Protein AF-A0A6P2Q5P5-F1 (afdb_monomer_lite)

Organism: NCBI:txid1506587

Structure (mmCIF, N/CA/C/O backbone):
data_AF-A0A6P2Q5P5-F1
#
_entry.id   AF-A0A6P2Q5P5-F1
#
loop_
_atom_site.group_PDB
_atom_site.id
_atom_site.type_symbol
_atom_site.label_atom_id
_atom_site.label_alt_id
_atom_site.label_comp_id
_atom_site.label_asym_id
_atom_site.label_entity_id
_atom_site.label_seq_id
_atom_site.pdbx_PDB_ins_code
_atom_site.Cartn_x
_atom_site.Cartn_y
_atom_site.Cartn_z
_atom_site.occupancy
_atom_site.B_iso_or_equiv
_atom_site.auth_seq_id
_atom_site.auth_comp_id
_atom_site.auth_asym_id
_atom_site.auth_atom_id
_atom_site.pdbx_PDB_model_num
ATOM 1 N N . MET A 1 1 ? 36.131 -2.456 0.297 1.00 41.75 1 MET A N 1
ATOM 2 C CA . MET A 1 1 ? 34.710 -2.849 0.426 1.00 41.75 1 MET A CA 1
ATOM 3 C C . MET A 1 1 ? 34.308 -3.551 -0.857 1.00 41.75 1 MET A C 1
ATOM 5 O O . MET A 1 1 ? 34.317 -2.915 -1.899 1.00 41.75 1 MET A O 1
ATOM 9 N N . SER A 1 2 ? 34.081 -4.865 -0.799 1.00 39.00 2 SER A N 1
ATOM 10 C CA . SER A 1 2 ? 33.676 -5.667 -1.960 1.00 39.00 2 SER A CA 1
ATOM 11 C C . SER A 1 2 ? 32.300 -5.191 -2.430 1.00 39.00 2 SER A C 1
ATOM 13 O O . SER A 1 2 ? 31.333 -5.286 -1.672 1.00 39.00 2 SER A O 1
ATOM 15 N N . SER A 1 3 ? 32.221 -4.596 -3.622 1.00 41.12 3 SER A N 1
ATOM 16 C CA . SER A 1 3 ? 30.959 -4.176 -4.224 1.00 41.12 3 SER A CA 1
ATOM 17 C C . SER A 1 3 ? 30.142 -5.426 -4.539 1.00 41.12 3 SER A C 1
ATOM 19 O O . SER A 1 3 ? 30.356 -6.085 -5.555 1.00 41.12 3 SER A O 1
ATOM 21 N N . LYS A 1 4 ? 29.210 -5.786 -3.648 1.00 48.28 4 LYS A N 1
ATOM 22 C CA . LYS A 1 4 ? 28.176 -6.771 -3.977 1.00 48.28 4 LYS A CA 1
ATOM 23 C C . LYS A 1 4 ? 27.536 -6.346 -5.297 1.00 48.28 4 LYS A C 1
ATOM 25 O O . LYS A 1 4 ? 27.053 -5.224 -5.441 1.00 48.28 4 LYS A O 1
ATOM 30 N N . THR A 1 5 ? 27.680 -7.216 -6.283 1.00 56.25 5 THR A N 1
ATOM 31 C CA . THR A 1 5 ? 27.496 -6.936 -7.704 1.00 56.25 5 THR A CA 1
ATOM 32 C C . THR A 1 5 ? 26.043 -6.579 -8.052 1.00 56.25 5 THR A C 1
ATOM 34 O O . THR A 1 5 ? 25.125 -6.989 -7.339 1.00 56.25 5 THR A O 1
ATOM 37 N N . PRO A 1 6 ? 25.796 -5.906 -9.196 1.00 63.72 6 PRO A N 1
ATOM 38 C CA . PRO A 1 6 ? 24.454 -5.585 -9.715 1.00 63.72 6 PRO A CA 1
ATOM 39 C C . PRO A 1 6 ? 23.460 -6.767 -9.747 1.00 63.72 6 PRO A C 1
ATOM 41 O O . PRO A 1 6 ? 22.246 -6.566 -9.727 1.00 63.72 6 PRO A O 1
ATOM 44 N N . LEU A 1 7 ? 23.982 -7.999 -9.778 1.00 72.56 7 LEU A N 1
ATOM 45 C CA . LEU A 1 7 ? 23.256 -9.269 -9.707 1.00 72.56 7 LEU A CA 1
ATOM 46 C C . LEU A 1 7 ? 22.515 -9.478 -8.377 1.00 72.56 7 LEU A C 1
ATOM 48 O O . LEU A 1 7 ? 21.346 -9.865 -8.382 1.00 72.56 7 LEU A O 1
ATOM 52 N N . ASP A 1 8 ? 23.158 -9.170 -7.248 1.00 84.44 8 ASP A N 1
ATOM 53 C CA . ASP A 1 8 ? 22.563 -9.343 -5.915 1.00 84.44 8 ASP A CA 1
ATOM 54 C C . ASP A 1 8 ? 21.407 -8.359 -5.712 1.00 84.44 8 ASP A C 1
ATOM 56 O O . ASP A 1 8 ? 20.373 -8.705 -5.142 1.00 84.44 8 ASP A O 1
ATOM 60 N N . SER A 1 9 ? 21.551 -7.147 -6.257 1.00 87.31 9 SER A N 1
ATOM 61 C CA . SER A 1 9 ? 20.509 -6.116 -6.215 1.00 87.31 9 SER A CA 1
ATOM 62 C C . SER A 1 9 ? 19.287 -6.498 -7.057 1.00 87.31 9 SER A C 1
ATOM 64 O O . SER A 1 9 ? 18.158 -6.317 -6.607 1.00 87.31 9 SER A O 1
ATOM 66 N N . ALA A 1 10 ? 19.494 -7.079 -8.246 1.00 91.44 10 ALA A N 1
ATOM 67 C CA . ALA A 1 10 ? 18.405 -7.562 -9.099 1.00 91.44 10 ALA A CA 1
ATOM 68 C C . ALA A 1 10 ? 17.628 -8.717 -8.448 1.00 91.44 10 ALA A C 1
ATOM 70 O O . ALA A 1 10 ? 16.397 -8.729 -8.475 1.00 91.44 10 ALA A O 1
ATOM 71 N N . ARG A 1 11 ? 18.337 -9.669 -7.825 1.00 93.81 11 ARG A N 1
ATOM 72 C CA . ARG A 1 11 ? 17.713 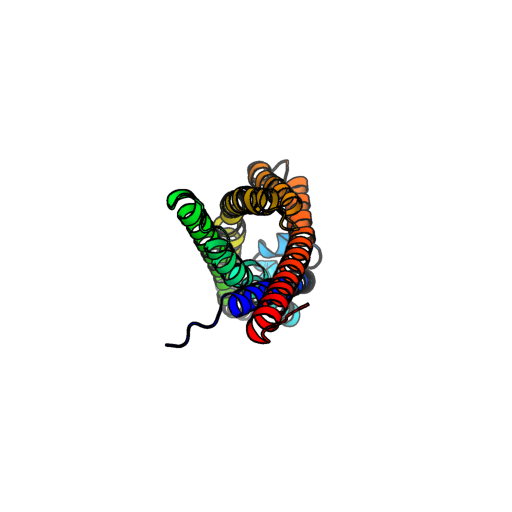-10.787 -7.102 1.00 93.81 11 ARG A CA 1
ATOM 73 C C . ARG A 1 11 ? 16.925 -10.317 -5.891 1.00 93.81 11 ARG A C 1
ATOM 75 O O . ARG A 1 11 ? 15.802 -10.773 -5.694 1.00 93.81 11 ARG A O 1
ATOM 82 N N . PHE A 1 12 ? 17.487 -9.393 -5.114 1.00 95.31 12 PHE A N 1
ATOM 83 C CA . PHE A 1 12 ? 16.802 -8.822 -3.961 1.00 95.31 12 PHE A CA 1
ATOM 84 C C . PHE A 1 12 ? 15.526 -8.087 -4.384 1.00 95.31 12 PHE A C 1
ATOM 86 O O . PHE A 1 12 ? 14.456 -8.420 -3.891 1.00 95.31 12 PHE A O 1
ATOM 93 N N . ALA A 1 13 ? 15.602 -7.197 -5.380 1.00 95.88 13 ALA A N 1
ATOM 94 C CA . ALA A 1 13 ? 14.427 -6.517 -5.929 1.00 95.88 13 ALA A CA 1
ATOM 95 C C . ALA A 1 13 ? 13.372 -7.497 -6.468 1.00 95.88 13 ALA A C 1
ATOM 97 O O . ALA A 1 13 ? 12.176 -7.314 -6.233 1.00 95.88 13 ALA A O 1
ATOM 98 N N . GLY A 1 14 ? 13.809 -8.553 -7.160 1.00 96.50 14 GLY A N 1
ATOM 99 C CA . GLY A 1 14 ? 12.916 -9.565 -7.711 1.00 96.50 14 GLY A CA 1
ATOM 100 C C . GLY A 1 14 ? 12.144 -10.334 -6.638 1.00 96.50 14 GLY A C 1
ATOM 101 O O . GLY A 1 14 ? 10.920 -10.449 -6.723 1.00 96.50 14 GLY A O 1
ATOM 102 N N . TRP A 1 15 ? 12.836 -10.809 -5.601 1.00 98.06 15 TRP A N 1
ATOM 103 C CA . TRP A 1 15 ? 12.198 -11.491 -4.474 1.00 98.06 15 TRP A CA 1
ATOM 104 C C . TRP A 1 15 ? 11.340 -10.556 -3.626 1.00 98.06 15 TRP A C 1
ATOM 106 O O . TRP A 1 15 ? 10.244 -10.952 -3.239 1.00 98.06 15 TRP A O 1
ATOM 116 N N . SER A 1 16 ? 11.777 -9.315 -3.389 1.00 98.12 16 SER A N 1
ATOM 117 C CA . SER A 1 16 ? 10.965 -8.309 -2.696 1.00 98.12 16 SER A CA 1
ATOM 118 C C . SER A 1 16 ? 9.641 -8.060 -3.412 1.00 98.12 16 SER A C 1
ATOM 120 O O . SER A 1 16 ? 8.609 -8.004 -2.751 1.00 98.12 16 SER A O 1
ATOM 122 N N . ALA A 1 17 ? 9.639 -7.991 -4.748 1.00 98.00 17 ALA A N 1
ATOM 123 C CA . ALA A 1 17 ? 8.409 -7.844 -5.522 1.00 98.00 17 ALA A CA 1
ATOM 124 C C . ALA A 1 17 ? 7.483 -9.066 -5.385 1.00 98.00 17 ALA A C 1
ATOM 126 O O . ALA A 1 17 ? 6.288 -8.908 -5.160 1.00 98.00 17 ALA A O 1
ATOM 127 N N . ILE A 1 18 ? 8.018 -10.289 -5.481 1.00 98.56 18 ILE A N 1
ATOM 128 C CA . ILE A 1 18 ? 7.208 -11.515 -5.367 1.00 98.56 18 ILE A CA 1
ATOM 129 C C . ILE A 1 18 ? 6.623 -11.659 -3.958 1.00 98.56 18 ILE A C 1
ATOM 131 O O . ILE A 1 18 ? 5.426 -11.888 -3.814 1.00 98.56 18 ILE A O 1
ATOM 135 N N . VAL A 1 19 ? 7.445 -11.504 -2.917 1.00 98.56 19 VAL A N 1
ATOM 136 C CA . VAL A 1 19 ? 6.983 -11.591 -1.524 1.00 98.56 19 VAL A CA 1
ATOM 137 C C . VAL A 1 19 ? 5.985 -10.475 -1.225 1.00 98.56 19 VAL A C 1
ATOM 139 O O . VAL A 1 19 ? 4.934 -10.747 -0.654 1.00 98.56 19 VAL A O 1
ATOM 142 N N . GLY A 1 20 ? 6.262 -9.248 -1.675 1.00 98.62 20 GLY A N 1
ATOM 143 C CA . GLY A 1 20 ? 5.342 -8.122 -1.534 1.00 98.62 20 GLY A CA 1
ATOM 144 C C . GLY A 1 20 ? 3.978 -8.399 -2.168 1.00 98.62 20 GLY A C 1
ATOM 145 O O . GLY A 1 20 ? 2.954 -8.199 -1.525 1.00 98.62 20 GLY A O 1
ATOM 146 N N . ALA A 1 21 ? 3.955 -8.962 -3.379 1.00 98.50 21 ALA A N 1
ATOM 147 C CA . ALA A 1 21 ? 2.723 -9.341 -4.070 1.00 98.50 21 ALA A CA 1
ATOM 148 C C . ALA A 1 21 ? 1.871 -10.343 -3.275 1.00 98.50 21 ALA A C 1
ATOM 150 O O . ALA A 1 21 ? 0.654 -10.196 -3.184 1.00 98.50 21 ALA A O 1
ATOM 151 N N . LEU A 1 22 ? 2.507 -11.358 -2.683 1.00 98.62 22 LEU A N 1
ATOM 152 C CA . LEU A 1 22 ? 1.809 -12.334 -1.844 1.00 98.62 22 LEU A CA 1
ATOM 153 C C . LEU A 1 22 ? 1.248 -11.675 -0.582 1.00 98.62 22 LEU A C 1
ATOM 155 O O . LEU A 1 22 ? 0.109 -11.942 -0.207 1.00 98.62 22 LEU A O 1
ATOM 159 N N . LEU A 1 23 ? 2.023 -10.787 0.043 1.00 98.62 23 LEU A N 1
ATOM 160 C CA . LEU A 1 23 ? 1.590 -10.054 1.229 1.00 98.62 23 LEU A CA 1
ATOM 161 C C . LEU A 1 23 ? 0.416 -9.117 0.940 1.00 98.62 23 LEU A C 1
ATOM 163 O O . LEU A 1 23 ? -0.457 -9.011 1.788 1.00 98.62 23 LEU A O 1
ATOM 167 N N . ILE A 1 24 ? 0.325 -8.525 -0.254 1.00 98.44 24 ILE A N 1
ATOM 168 C CA . ILE A 1 24 ? -0.851 -7.742 -0.668 1.00 98.44 24 ILE A CA 1
ATOM 169 C C . ILE A 1 24 ? -2.123 -8.604 -0.661 1.00 98.44 24 ILE A C 1
ATOM 171 O O . ILE A 1 24 ? -3.148 -8.193 -0.116 1.00 98.44 24 ILE A O 1
ATOM 175 N N . TYR A 1 25 ? -2.076 -9.819 -1.218 1.00 98.25 25 TYR A N 1
ATOM 176 C CA . TYR A 1 25 ? -3.233 -10.719 -1.159 1.00 98.25 25 TYR A CA 1
ATOM 177 C C . TYR A 1 25 ? -3.556 -11.157 0.272 1.00 98.25 25 TYR A C 1
ATOM 179 O O . TYR A 1 25 ? -4.730 -11.275 0.624 1.00 98.25 25 TYR A O 1
ATOM 187 N N . VAL A 1 26 ? -2.535 -11.352 1.110 1.00 98.50 26 VAL A N 1
ATOM 188 C CA . VAL A 1 26 ? -2.729 -11.621 2.540 1.00 98.50 26 VAL A CA 1
ATOM 189 C C . VAL A 1 26 ? -3.402 -10.432 3.232 1.00 98.50 26 VAL A C 1
ATOM 191 O O . VAL A 1 26 ? -4.352 -10.655 3.976 1.00 98.50 26 VAL A O 1
ATOM 194 N N . THR A 1 27 ? -3.001 -9.189 2.942 1.00 98.06 27 THR A N 1
ATOM 195 C CA . THR A 1 27 ? -3.667 -7.974 3.441 1.00 98.06 27 THR A CA 1
ATOM 196 C C . THR A 1 27 ? -5.140 -7.970 3.072 1.00 98.06 27 THR A C 1
ATOM 198 O O . THR A 1 27 ? -5.980 -7.834 3.954 1.00 98.06 27 THR A O 1
ATOM 201 N N . ALA A 1 28 ? -5.472 -8.186 1.796 1.00 96.25 28 ALA A N 1
ATOM 202 C CA . ALA A 1 28 ? -6.862 -8.219 1.347 1.00 96.25 28 ALA A CA 1
ATOM 203 C C . ALA A 1 28 ? -7.676 -9.308 2.074 1.00 96.25 28 ALA A C 1
ATOM 205 O O . ALA A 1 28 ? -8.796 -9.055 2.522 1.00 96.25 28 ALA A O 1
ATOM 206 N N . GLY A 1 29 ? -7.097 -10.501 2.248 1.00 97.56 29 GLY A N 1
ATOM 207 C CA . GLY A 1 29 ? -7.719 -11.598 2.990 1.00 97.56 29 GLY A CA 1
ATOM 208 C C . GLY A 1 29 ? -7.952 -11.263 4.465 1.00 97.56 29 GLY A C 1
ATOM 209 O O . GLY A 1 29 ? -9.056 -11.451 4.967 1.00 97.56 29 GLY A O 1
ATOM 210 N N . LEU A 1 30 ? -6.946 -10.718 5.150 1.00 98.25 30 LEU A N 1
ATOM 211 C CA . LEU A 1 30 ? -7.028 -10.339 6.562 1.00 98.25 30 LEU A CA 1
ATOM 212 C C . LEU A 1 30 ? -7.997 -9.177 6.803 1.00 98.25 30 LEU A C 1
ATOM 214 O O . LEU A 1 30 ? -8.774 -9.228 7.756 1.00 98.25 30 LEU A O 1
ATOM 218 N N . SER A 1 31 ? -8.006 -8.172 5.925 1.00 96.50 31 SER A N 1
ATOM 219 C CA . SER A 1 31 ? -8.993 -7.090 5.959 1.00 96.50 31 SER A CA 1
ATOM 220 C C . SER A 1 31 ? -10.406 -7.646 5.797 1.00 96.50 31 SER A C 1
ATOM 222 O O . SER A 1 31 ? -11.270 -7.352 6.614 1.00 96.50 31 SER A O 1
ATOM 224 N N . THR A 1 32 ? -10.621 -8.548 4.833 1.00 96.38 32 THR A N 1
ATOM 225 C CA . THR A 1 32 ? -11.924 -9.208 4.633 1.00 96.38 32 THR A CA 1
ATOM 226 C C . THR A 1 32 ? -12.326 -10.064 5.838 1.00 96.38 32 THR A C 1
ATOM 228 O O . THR A 1 32 ? -13.494 -10.097 6.212 1.00 96.38 32 THR A O 1
ATOM 231 N N . MET A 1 33 ? -11.384 -10.745 6.496 1.00 97.12 33 MET A N 1
ATOM 232 C CA . MET A 1 33 ? -11.665 -11.479 7.738 1.00 97.12 33 MET A CA 1
ATOM 233 C C . MET A 1 33 ? -12.077 -10.551 8.888 1.00 97.12 33 MET A C 1
ATOM 235 O O . MET A 1 33 ? -12.855 -10.957 9.752 1.00 97.12 33 MET A O 1
ATOM 239 N N . ALA A 1 34 ? -11.551 -9.326 8.920 1.00 96.88 34 ALA A N 1
ATOM 240 C CA . ALA A 1 34 ? -11.865 -8.352 9.953 1.00 96.88 34 ALA A CA 1
ATOM 241 C C . ALA A 1 34 ? -13.208 -7.648 9.718 1.00 96.88 34 ALA A C 1
ATOM 243 O O . ALA A 1 34 ? -14.013 -7.564 10.642 1.00 96.88 34 ALA A O 1
ATOM 244 N N . THR A 1 35 ? -13.447 -7.157 8.500 1.00 94.88 35 THR A N 1
ATOM 245 C CA . THR A 1 35 ? -14.584 -6.279 8.172 1.00 94.88 35 THR A CA 1
ATOM 246 C C . THR A 1 35 ? -15.678 -6.973 7.358 1.00 94.88 35 THR A C 1
ATOM 248 O O . THR A 1 35 ? -16.714 -6.381 7.064 1.00 94.88 35 THR A O 1
ATOM 251 N N . GLY A 1 36 ? -15.473 -8.228 6.955 1.00 93.56 36 GLY A N 1
ATOM 252 C CA . GLY A 1 36 ? -16.317 -8.877 5.957 1.00 93.56 36 GLY A CA 1
ATOM 253 C C . GLY A 1 36 ? -16.216 -8.175 4.600 1.00 93.56 36 GLY A C 1
ATOM 254 O O . GLY A 1 36 ? -15.178 -7.623 4.241 1.00 93.56 36 GLY A O 1
ATOM 255 N N . LEU A 1 37 ? -17.320 -8.180 3.850 1.00 89.25 37 LEU A N 1
ATOM 256 C CA . LEU A 1 37 ? -17.440 -7.448 2.580 1.00 89.25 37 LEU A CA 1
ATOM 257 C C . LEU A 1 37 ? -17.763 -5.956 2.774 1.00 89.25 37 LEU A C 1
ATOM 259 O O . LEU A 1 37 ? -17.808 -5.208 1.801 1.00 89.25 37 LEU A O 1
ATOM 263 N N . ASP A 1 38 ? -18.007 -5.530 4.012 1.00 90.00 38 ASP A N 1
ATOM 264 C CA . ASP A 1 38 ? -18.337 -4.153 4.361 1.00 90.00 38 ASP A CA 1
ATOM 265 C C . ASP A 1 38 ? -17.054 -3.385 4.689 1.00 90.00 38 ASP A C 1
ATOM 267 O O . ASP A 1 38 ? -16.668 -3.210 5.844 1.00 90.00 38 ASP A O 1
ATOM 271 N N . THR A 1 39 ? -16.345 -2.955 3.647 1.00 85.06 39 THR A N 1
ATOM 272 C CA . THR A 1 39 ? -15.084 -2.215 3.796 1.00 85.06 39 THR A CA 1
ATOM 273 C C . THR A 1 39 ? -15.274 -0.862 4.485 1.00 85.06 39 THR A C 1
ATOM 275 O O . THR A 1 39 ? -14.347 -0.362 5.120 1.00 85.06 39 THR A O 1
ATOM 278 N N . GLU A 1 40 ? -16.481 -0.290 4.443 1.00 90.88 40 GLU A N 1
ATOM 279 C CA . GLU A 1 40 ? -16.808 0.970 5.115 1.00 90.88 40 GLU A CA 1
ATOM 280 C C . GLU A 1 40 ? -16.972 0.805 6.640 1.00 90.88 40 GLU A C 1
ATOM 282 O O . GLU A 1 40 ? -17.027 1.795 7.372 1.00 90.88 40 GLU A O 1
ATOM 287 N N . LEU A 1 41 ? -16.988 -0.431 7.162 1.00 95.06 41 LEU A N 1
ATOM 288 C CA . LEU A 1 41 ? -16.960 -0.707 8.604 1.00 95.06 41 LEU A CA 1
ATOM 289 C C . LEU A 1 41 ? -15.777 -0.029 9.303 1.00 95.06 41 LEU A C 1
ATOM 291 O O . LEU A 1 41 ? -15.929 0.451 10.423 1.00 95.06 41 LEU A O 1
ATOM 295 N N . VAL A 1 42 ? -14.634 0.111 8.622 1.00 96.25 42 VAL A N 1
ATOM 296 C CA . VAL A 1 42 ? -13.452 0.796 9.169 1.00 96.25 42 VAL A CA 1
ATOM 297 C C . VAL A 1 42 ? -13.741 2.248 9.579 1.00 96.25 42 VAL A C 1
ATOM 299 O O . VAL A 1 42 ? -13.102 2.763 10.494 1.00 96.25 42 VAL A O 1
ATOM 302 N N . PHE A 1 43 ? -14.723 2.906 8.954 1.00 96.62 43 PHE A N 1
ATOM 303 C CA . PHE A 1 43 ? -15.101 4.290 9.251 1.00 96.62 43 PHE A CA 1
ATOM 304 C C . PHE A 1 43 ? -16.128 4.421 10.377 1.00 96.62 43 PHE A C 1
ATOM 306 O O . PHE A 1 43 ? -16.392 5.534 10.828 1.00 96.62 43 PHE A O 1
ATOM 313 N N . ARG A 1 44 ? -16.708 3.315 10.849 1.00 97.62 44 ARG A N 1
ATOM 314 C CA . ARG A 1 44 ? -17.710 3.304 11.917 1.00 97.62 44 ARG A CA 1
ATOM 315 C C . ARG A 1 44 ? -17.042 2.897 13.220 1.00 97.62 44 ARG A C 1
ATOM 317 O O . ARG A 1 44 ? -16.901 1.715 13.506 1.00 97.62 44 ARG A O 1
ATOM 324 N N . GLY A 1 45 ? -16.591 3.880 14.000 1.00 97.38 45 GLY A N 1
ATOM 325 C CA . GLY A 1 45 ? -15.787 3.615 15.195 1.00 97.38 45 GLY A CA 1
ATOM 326 C C . GLY A 1 45 ? -16.454 2.734 16.240 1.00 97.38 45 GLY A C 1
ATOM 327 O O . GLY A 1 45 ? -15.779 1.876 16.797 1.00 97.38 45 GLY A O 1
ATOM 328 N N . ASP A 1 46 ? -17.758 2.887 16.459 1.00 97.44 46 ASP A N 1
ATOM 329 C CA . ASP A 1 46 ? -18.501 2.009 17.366 1.00 97.44 46 ASP A CA 1
ATOM 330 C C . ASP A 1 46 ? -18.450 0.548 16.899 1.00 97.44 46 ASP A C 1
ATOM 332 O O . ASP A 1 46 ? -18.035 -0.333 17.651 1.00 97.44 46 ASP A O 1
ATOM 336 N N . ASP A 1 47 ? -18.787 0.308 15.630 1.00 97.81 47 ASP A N 1
ATOM 337 C CA . ASP A 1 47 ? -18.819 -1.033 15.042 1.00 97.81 47 ASP A CA 1
ATOM 338 C C . ASP A 1 47 ? -17.421 -1.665 14.994 1.00 97.81 47 ASP A C 1
ATOM 340 O O . ASP A 1 47 ? -17.243 -2.827 15.361 1.00 97.81 47 ASP A O 1
ATOM 344 N N . MET A 1 48 ? -16.415 -0.892 14.578 1.00 98.00 48 MET A N 1
ATOM 345 C CA . MET A 1 48 ? -15.040 -1.365 14.443 1.00 98.00 48 MET A CA 1
ATOM 346 C C . MET A 1 48 ? -14.418 -1.716 15.796 1.00 98.00 48 MET A C 1
ATOM 348 O O . MET A 1 48 ? -13.795 -2.767 15.930 1.00 98.00 48 MET A O 1
ATOM 352 N N . LEU A 1 49 ? -14.581 -0.864 16.814 1.00 98.25 49 LEU A N 1
ATOM 353 C CA . LEU A 1 49 ? -13.981 -1.093 18.134 1.00 98.25 49 LEU A CA 1
ATOM 354 C C . LEU A 1 49 ? -14.704 -2.180 18.938 1.00 98.25 49 LEU A C 1
ATOM 356 O O . LEU A 1 49 ? -14.095 -2.756 19.845 1.00 98.25 49 LEU A O 1
ATOM 360 N N . ALA A 1 50 ? -15.963 -2.471 18.597 1.00 97.62 50 ALA A N 1
ATOM 361 C CA . ALA A 1 50 ? -16.761 -3.552 19.168 1.00 97.62 50 ALA A CA 1
ATOM 362 C C . ALA A 1 50 ? -16.499 -4.931 18.536 1.00 97.62 50 ALA A C 1
ATOM 364 O O . ALA A 1 50 ? -17.055 -5.929 19.007 1.00 97.62 50 ALA A O 1
ATOM 365 N N . LEU A 1 51 ? -15.679 -5.017 17.480 1.00 97.50 51 LEU A N 1
ATOM 366 C CA . LEU A 1 51 ? -15.379 -6.287 16.825 1.00 97.50 51 LEU A CA 1
ATOM 367 C C . LEU A 1 51 ? -14.770 -7.315 17.799 1.00 97.50 51 LEU A C 1
ATOM 369 O O . LEU A 1 51 ? -14.036 -6.958 18.725 1.00 97.50 51 LEU A O 1
ATOM 373 N N . PRO A 1 52 ? -14.993 -8.622 17.564 1.00 97.06 52 PRO A N 1
ATOM 374 C CA . PRO A 1 52 ? -14.324 -9.667 18.326 1.00 97.06 52 PRO A CA 1
ATOM 375 C C . PRO A 1 52 ? -12.797 -9.537 18.254 1.00 97.06 52 PRO A C 1
ATOM 377 O O . PRO A 1 52 ? -12.236 -9.184 17.215 1.00 97.06 52 PRO A O 1
ATOM 380 N N . ALA A 1 53 ? -12.104 -9.934 19.326 1.00 96.00 53 ALA A N 1
ATOM 381 C CA . ALA A 1 53 ? -10.642 -9.848 19.415 1.00 96.00 53 ALA A CA 1
ATOM 382 C C . ALA A 1 53 ? -9.909 -10.511 18.229 1.00 96.00 53 ALA A C 1
ATOM 384 O O . ALA A 1 53 ? -8.876 -10.014 17.787 1.00 96.00 53 ALA A O 1
ATOM 385 N N . GLY A 1 54 ? -10.455 -11.604 17.680 1.00 97.25 54 GLY A N 1
ATOM 386 C CA . GLY A 1 54 ? -9.91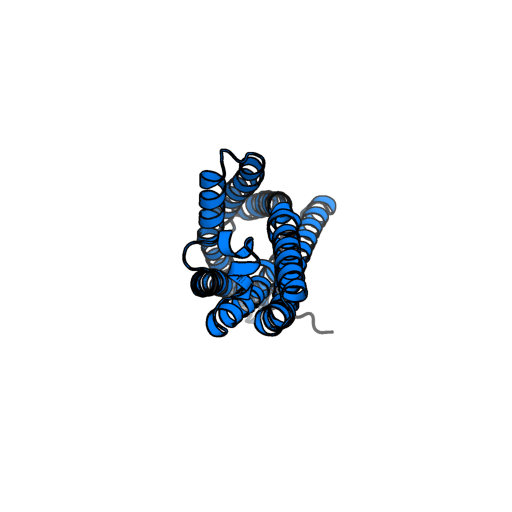2 -12.259 16.486 1.00 97.25 54 GLY A CA 1
ATOM 387 C C . GLY A 1 54 ? -9.973 -11.386 15.226 1.00 97.25 54 GLY A C 1
ATOM 388 O O . GLY A 1 54 ? -8.994 -11.324 14.486 1.00 97.25 54 GLY A O 1
ATOM 389 N N . SER A 1 55 ? -11.075 -10.663 15.010 1.00 97.81 55 SER A N 1
ATOM 390 C CA . SER A 1 55 ? -11.245 -9.733 13.883 1.00 97.81 55 SER A CA 1
ATOM 391 C C . SER A 1 55 ? -10.348 -8.503 14.031 1.00 97.81 55 SER A C 1
ATOM 393 O O . SER A 1 55 ? -9.700 -8.095 13.070 1.00 97.81 55 SER A O 1
ATOM 395 N N . LEU A 1 56 ? -10.217 -7.967 15.249 1.00 97.62 56 LEU A N 1
ATOM 396 C CA . LEU A 1 56 ? -9.276 -6.882 15.551 1.00 97.62 56 LEU A CA 1
ATOM 397 C C . LEU A 1 56 ? -7.820 -7.304 15.302 1.00 97.62 56 LEU A C 1
ATOM 399 O O . LEU A 1 56 ? -7.037 -6.555 14.715 1.00 97.62 56 LEU A O 1
ATOM 403 N N . ALA A 1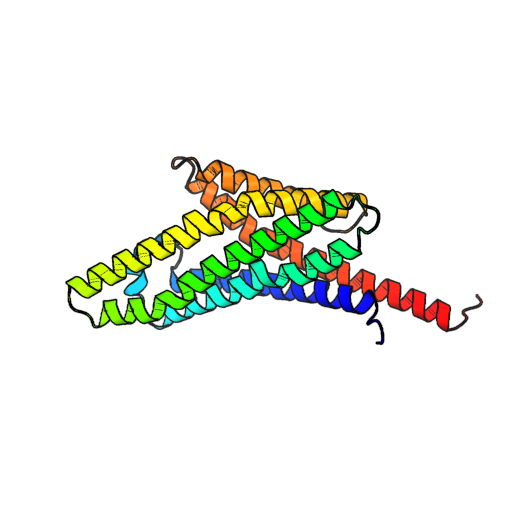 57 ? -7.454 -8.523 15.707 1.00 98.06 57 ALA A N 1
ATOM 404 C CA . ALA A 1 57 ? -6.134 -9.080 15.439 1.00 98.06 57 ALA A CA 1
ATOM 405 C C . ALA A 1 57 ? -5.893 -9.279 13.935 1.00 98.06 57 ALA A C 1
ATOM 407 O O . ALA A 1 57 ? -4.808 -8.952 13.454 1.00 98.06 57 ALA A O 1
ATOM 408 N N . ALA A 1 58 ? -6.892 -9.764 13.190 1.00 98.38 58 ALA A N 1
ATOM 409 C CA . ALA A 1 58 ? -6.814 -9.890 11.737 1.00 98.38 58 ALA A CA 1
ATOM 410 C C . ALA A 1 58 ? -6.580 -8.526 11.074 1.00 98.38 58 ALA A C 1
ATOM 412 O O . ALA A 1 58 ? -5.646 -8.396 10.290 1.00 98.38 58 ALA A O 1
ATOM 413 N N . PHE A 1 59 ? -7.330 -7.489 11.464 1.00 98.31 59 PHE A N 1
ATOM 414 C CA . PHE A 1 59 ? -7.134 -6.133 10.945 1.00 98.31 59 PHE A CA 1
ATOM 415 C C . PHE A 1 59 ? -5.733 -5.593 11.248 1.00 98.31 59 PHE A C 1
ATOM 417 O O . PHE A 1 59 ? -5.056 -5.049 10.378 1.00 98.31 59 PHE A O 1
ATOM 424 N N . ARG A 1 60 ? -5.255 -5.781 12.482 1.00 98.06 60 ARG A N 1
ATOM 425 C CA . ARG A 1 60 ? -3.901 -5.378 12.875 1.00 98.06 60 ARG A CA 1
ATOM 426 C C . ARG A 1 60 ? -2.844 -6.063 12.007 1.00 98.06 60 ARG A C 1
ATOM 428 O O . ARG A 1 60 ? -1.907 -5.405 11.562 1.00 98.06 60 ARG A O 1
ATOM 435 N N . TRP A 1 61 ? -2.987 -7.363 11.756 1.00 98.50 61 TRP A N 1
ATOM 436 C CA . TRP A 1 61 ? -2.088 -8.090 10.862 1.00 98.50 61 TRP A CA 1
ATOM 437 C C . TRP A 1 61 ? -2.225 -7.652 9.407 1.00 98.50 61 TRP A C 1
ATOM 439 O O . TRP A 1 61 ? -1.204 -7.604 8.727 1.00 98.50 61 TRP A O 1
ATOM 449 N N . ALA A 1 62 ? -3.423 -7.263 8.962 1.00 98.38 62 ALA A N 1
ATOM 450 C CA . ALA A 1 62 ? -3.623 -6.674 7.644 1.00 98.38 62 ALA A CA 1
ATOM 451 C C . ALA A 1 62 ? -2.770 -5.411 7.486 1.00 98.38 62 ALA A C 1
ATOM 453 O O . ALA A 1 62 ? -2.053 -5.294 6.504 1.00 98.38 62 ALA A O 1
ATOM 454 N N . MET A 1 63 ? -2.743 -4.518 8.484 1.00 98.44 63 MET A N 1
ATOM 455 C CA . MET A 1 63 ? -1.884 -3.321 8.450 1.00 98.44 63 MET A CA 1
ATOM 456 C C . MET A 1 63 ? -0.388 -3.668 8.416 1.00 98.44 63 MET A C 1
ATOM 458 O O . MET A 1 63 ? 0.401 -2.982 7.770 1.00 98.44 63 MET A O 1
ATOM 462 N N . VAL A 1 64 ? 0.032 -4.747 9.085 1.00 98.44 64 VAL A N 1
ATOM 463 C CA . VAL A 1 64 ? 1.426 -5.217 9.013 1.00 98.44 64 VAL A CA 1
ATOM 464 C C . VAL A 1 64 ? 1.749 -5.719 7.607 1.00 98.44 64 VAL A C 1
ATOM 466 O O . VAL A 1 64 ? 2.757 -5.321 7.024 1.00 98.44 64 VAL A O 1
ATOM 469 N N . THR A 1 65 ? 0.912 -6.589 7.046 1.00 98.50 65 THR A N 1
ATOM 470 C CA . THR A 1 65 ? 1.133 -7.131 5.701 1.00 98.50 65 THR A CA 1
ATOM 471 C C . THR A 1 65 ? 0.986 -6.050 4.634 1.00 98.50 65 THR A C 1
ATOM 473 O O . THR A 1 65 ? 1.669 -6.128 3.622 1.00 98.50 65 THR A O 1
ATOM 476 N N . ASP A 1 66 ? 0.192 -5.007 4.885 1.00 98.12 66 ASP A N 1
ATOM 477 C CA . ASP A 1 66 ? 0.073 -3.805 4.058 1.00 98.12 66 ASP A CA 1
ATOM 478 C C . ASP A 1 66 ? 1.413 -3.068 3.977 1.00 98.12 66 ASP A C 1
ATOM 480 O O . ASP A 1 66 ? 1.957 -2.879 2.890 1.00 98.12 66 ASP A O 1
ATOM 484 N N . VAL A 1 67 ? 2.040 -2.801 5.131 1.00 98.56 67 VAL A N 1
ATOM 485 C CA . VAL A 1 67 ? 3.364 -2.163 5.210 1.00 98.56 67 VAL A CA 1
ATOM 486 C C . VAL A 1 67 ? 4.420 -2.907 4.399 1.00 98.56 67 VAL A C 1
ATOM 488 O O . VAL A 1 67 ? 5.148 -2.306 3.604 1.00 98.56 67 VAL A O 1
ATOM 491 N N . PHE A 1 68 ? 4.516 -4.221 4.588 1.00 98.31 68 PHE A N 1
ATOM 492 C CA . PHE A 1 68 ? 5.519 -5.028 3.897 1.00 98.31 68 PHE A CA 1
ATOM 493 C C . PHE A 1 68 ? 5.144 -5.342 2.442 1.00 98.31 68 PHE A C 1
ATOM 495 O O . PHE A 1 68 ? 6.036 -5.524 1.612 1.00 98.31 68 PHE A O 1
ATOM 502 N N . GLY A 1 69 ? 3.851 -5.397 2.132 1.00 97.94 69 GLY A N 1
ATOM 503 C CA . GLY A 1 69 ? 3.297 -5.754 0.832 1.00 97.94 69 GLY A CA 1
ATOM 504 C C . GLY A 1 69 ? 3.239 -4.583 -0.135 1.00 97.94 69 GLY A C 1
ATOM 505 O O . GLY A 1 69 ? 3.887 -4.635 -1.181 1.00 97.94 69 GLY A O 1
ATOM 506 N N . PHE A 1 70 ? 2.506 -3.527 0.218 1.00 96.50 70 PHE A N 1
ATOM 507 C CA . PHE A 1 70 ? 2.261 -2.366 -0.638 1.00 96.50 70 PHE A CA 1
ATOM 508 C C . PHE A 1 70 ? 3.382 -1.331 -0.619 1.00 96.50 70 PHE A C 1
ATOM 510 O O . PHE A 1 70 ? 3.565 -0.660 -1.629 1.00 96.50 70 PHE A O 1
ATOM 517 N N . TYR A 1 71 ? 4.159 -1.203 0.464 1.00 97.75 71 TYR A N 1
ATOM 518 C CA . TYR A 1 71 ? 5.115 -0.090 0.582 1.00 97.75 71 TYR A CA 1
ATOM 519 C C . TYR A 1 71 ? 6.575 -0.542 0.595 1.00 97.75 71 TYR A C 1
ATOM 521 O O . TYR A 1 71 ? 7.329 -0.247 -0.334 1.00 97.75 71 TYR A O 1
ATOM 529 N N . LEU A 1 72 ? 7.013 -1.281 1.619 1.00 97.62 72 LEU A N 1
ATOM 530 C CA . LEU A 1 72 ? 8.440 -1.587 1.788 1.00 97.62 72 LEU A CA 1
ATOM 531 C C . LEU A 1 72 ? 8.999 -2.471 0.666 1.00 97.62 72 LEU A C 1
ATOM 533 O O . LEU A 1 72 ? 10.170 -2.333 0.309 1.00 97.62 72 LEU A O 1
ATOM 537 N N . SER A 1 73 ? 8.170 -3.329 0.066 1.00 97.62 73 SER A N 1
ATOM 538 C CA . SER A 1 73 ? 8.542 -4.151 -1.093 1.00 97.62 73 SER A CA 1
ATOM 539 C C . SER A 1 73 ? 8.957 -3.319 -2.315 1.00 97.62 73 SER A C 1
ATOM 541 O O . SER A 1 73 ? 9.779 -3.775 -3.115 1.00 97.62 73 SER A O 1
ATOM 543 N N . PHE A 1 74 ? 8.444 -2.091 -2.450 1.00 96.81 74 PHE A N 1
ATOM 544 C CA . PHE A 1 74 ? 8.756 -1.214 -3.573 1.00 96.81 74 PHE A CA 1
ATOM 545 C C . PHE A 1 74 ? 10.092 -0.488 -3.410 1.00 96.81 74 PHE A C 1
ATOM 547 O O . PHE A 1 74 ? 10.658 -0.066 -4.417 1.00 96.81 74 PHE A O 1
ATOM 554 N N . LEU A 1 75 ? 10.651 -0.377 -2.197 1.00 96.31 75 LEU A N 1
ATOM 555 C CA . LEU A 1 75 ? 11.949 0.282 -1.994 1.00 96.31 75 LEU A CA 1
ATOM 556 C C . LEU A 1 75 ? 13.088 -0.442 -2.742 1.00 96.31 75 LEU A C 1
ATOM 558 O O . LEU A 1 75 ? 13.776 0.215 -3.529 1.00 96.31 75 LEU A O 1
ATOM 562 N N . PRO A 1 76 ? 13.277 -1.775 -2.611 1.00 95.50 76 PRO A N 1
ATOM 563 C CA . PRO A 1 76 ? 14.271 -2.505 -3.402 1.00 95.50 76 PRO A CA 1
ATOM 564 C C . PRO A 1 76 ? 13.998 -2.450 -4.907 1.00 95.50 76 PRO A C 1
ATOM 566 O O . PRO A 1 76 ? 14.930 -2.318 -5.699 1.00 95.50 76 PRO A O 1
ATOM 569 N N . VAL A 1 77 ? 12.722 -2.515 -5.303 1.00 95.12 77 VAL A N 1
ATOM 570 C CA . VAL A 1 77 ? 12.286 -2.434 -6.705 1.00 95.12 77 VAL A CA 1
ATOM 571 C C . VAL A 1 77 ? 12.683 -1.095 -7.321 1.00 95.12 77 VAL A C 1
ATOM 573 O O . VAL A 1 77 ? 13.323 -1.061 -8.372 1.00 95.12 77 VAL A O 1
ATOM 576 N N . GLY A 1 78 ? 12.352 0.007 -6.652 1.00 93.19 78 GLY A N 1
ATOM 577 C CA . GLY A 1 78 ? 12.676 1.354 -7.099 1.00 93.19 78 GLY A CA 1
ATOM 578 C C . GLY A 1 78 ? 14.170 1.643 -7.091 1.00 93.19 78 GLY A C 1
ATOM 579 O O . GLY A 1 78 ? 14.675 2.194 -8.065 1.00 93.19 78 GLY A O 1
ATOM 580 N N . ALA A 1 79 ? 14.892 1.226 -6.047 1.00 91.94 79 ALA A N 1
ATOM 581 C CA . ALA A 1 79 ? 16.344 1.378 -5.979 1.00 91.94 79 ALA A CA 1
ATOM 582 C C . ALA A 1 79 ? 17.046 0.625 -7.119 1.00 91.94 79 ALA A C 1
ATOM 584 O O . ALA A 1 79 ? 17.937 1.163 -7.777 1.00 91.94 79 ALA A O 1
ATOM 585 N N . TRP A 1 80 ? 16.614 -0.602 -7.417 1.00 91.94 80 TRP A N 1
ATOM 586 C CA . TRP A 1 80 ? 17.157 -1.348 -8.548 1.00 91.94 80 TRP A CA 1
ATOM 587 C C . TRP A 1 80 ? 16.824 -0.690 -9.892 1.00 91.94 80 TRP A C 1
ATOM 589 O O . TRP A 1 80 ? 17.713 -0.539 -10.731 1.00 91.94 80 TRP A O 1
ATOM 599 N N . LEU A 1 81 ? 15.578 -0.245 -10.092 1.00 90.75 81 LEU A N 1
ATOM 600 C CA . LEU A 1 81 ? 15.163 0.443 -11.320 1.00 90.75 81 LEU A CA 1
ATOM 601 C C . LEU A 1 81 ? 15.896 1.770 -11.528 1.00 90.75 81 LEU A C 1
ATOM 603 O O . LEU A 1 81 ? 16.258 2.100 -12.655 1.00 90.75 81 LEU A O 1
ATOM 607 N N . TRP A 1 82 ? 16.168 2.499 -10.448 1.00 87.00 82 TRP A N 1
ATOM 608 C CA . TRP A 1 82 ? 16.977 3.712 -10.478 1.00 87.00 82 TRP A CA 1
ATOM 609 C C . TRP A 1 82 ? 18.355 3.455 -11.090 1.00 87.00 82 TRP A C 1
ATOM 611 O O . TRP A 1 82 ? 18.772 4.168 -12.002 1.00 87.00 82 TRP A O 1
ATOM 621 N N . HIS A 1 83 ? 19.046 2.414 -10.617 1.00 85.88 83 HIS A N 1
ATOM 622 C CA . HIS A 1 83 ? 20.361 2.035 -11.135 1.00 85.88 83 HIS A CA 1
ATOM 623 C C . HIS A 1 83 ? 20.290 1.425 -12.538 1.00 85.88 83 HIS A C 1
ATOM 625 O O . HIS A 1 83 ? 21.210 1.587 -13.334 1.00 85.88 83 HIS A O 1
ATOM 631 N N . ALA A 1 84 ? 19.204 0.724 -12.860 1.00 86.62 84 ALA A N 1
ATOM 632 C CA . ALA A 1 84 ? 19.008 0.123 -14.171 1.00 86.62 84 ALA A CA 1
ATOM 633 C C . ALA A 1 84 ? 18.846 1.154 -15.302 1.00 86.62 84 ALA A C 1
ATOM 635 O O . ALA A 1 84 ? 19.238 0.876 -16.437 1.00 86.62 84 ALA A O 1
ATOM 636 N N . PHE A 1 85 ? 18.287 2.330 -15.007 1.00 83.75 85 PHE A N 1
ATOM 637 C CA . PHE A 1 85 ? 18.010 3.389 -15.982 1.00 83.75 85 PHE A CA 1
ATOM 638 C C . PHE A 1 85 ? 19.034 4.543 -15.920 1.00 83.75 85 PHE A C 1
ATOM 640 O O . PHE A 1 85 ? 18.696 5.726 -15.971 1.00 83.75 85 PHE A O 1
ATOM 647 N N . ASP A 1 86 ? 20.326 4.208 -15.842 1.00 73.06 86 ASP A N 1
ATOM 648 C CA . ASP A 1 86 ? 21.422 5.170 -15.622 1.00 73.06 86 ASP A CA 1
ATOM 649 C C . ASP A 1 86 ? 21.653 6.182 -16.772 1.00 73.06 86 ASP A C 1
ATOM 651 O O . ASP A 1 86 ? 22.326 7.198 -16.607 1.00 73.06 86 ASP A O 1
ATOM 655 N N . ARG A 1 87 ? 21.041 5.974 -17.946 1.00 70.88 87 ARG A N 1
ATOM 656 C CA . ARG A 1 87 ? 21.178 6.876 -19.113 1.00 70.88 87 ARG A CA 1
ATOM 657 C C . ARG A 1 87 ? 20.215 8.072 -19.111 1.00 70.88 87 ARG A C 1
ATOM 659 O O . ARG A 1 87 ? 20.206 8.844 -20.064 1.00 70.88 87 ARG A O 1
ATOM 666 N N . GLU A 1 88 ? 19.389 8.213 -18.081 1.00 68.06 88 GLU A N 1
ATOM 667 C CA . GLU A 1 88 ? 18.389 9.280 -17.981 1.00 68.06 88 GLU A CA 1
ATOM 668 C C . GLU A 1 88 ? 18.932 10.607 -17.440 1.00 68.06 88 GLU A C 1
ATOM 670 O O . GLU A 1 88 ? 20.004 10.677 -16.835 1.00 68.06 88 GLU A O 1
ATOM 675 N N . SER A 1 89 ? 18.143 11.675 -17.608 1.00 76.31 89 SER A N 1
ATOM 676 C CA . SER A 1 89 ? 18.432 12.935 -16.930 1.00 76.31 89 SER A CA 1
ATOM 677 C C . SER A 1 89 ? 18.310 12.758 -15.415 1.00 76.31 89 SER A C 1
ATOM 679 O O . SER A 1 89 ? 17.418 12.069 -14.909 1.00 76.31 89 SER A O 1
ATOM 681 N N . ALA A 1 90 ? 19.199 13.415 -14.668 1.00 80.19 90 ALA A N 1
ATOM 682 C CA . ALA A 1 90 ? 19.196 13.346 -13.209 1.00 80.19 90 ALA A CA 1
ATOM 683 C C . ALA A 1 90 ? 17.831 13.742 -12.616 1.00 80.19 90 ALA A C 1
ATOM 685 O O . ALA A 1 90 ? 17.362 13.092 -11.686 1.00 80.19 90 ALA A O 1
ATOM 686 N N . ALA A 1 91 ? 17.160 14.739 -13.203 1.00 81.44 91 ALA A N 1
ATOM 687 C CA . ALA A 1 91 ? 15.843 15.197 -12.767 1.00 81.44 91 ALA A CA 1
ATOM 688 C C . ALA A 1 91 ? 14.781 14.089 -12.842 1.00 81.44 91 ALA A C 1
ATOM 690 O O . ALA A 1 91 ? 14.094 13.833 -11.860 1.00 81.44 91 ALA A O 1
ATOM 691 N N . GLN A 1 92 ? 14.684 13.379 -13.971 1.00 78.44 92 GLN A N 1
ATOM 692 C CA . GLN A 1 92 ? 13.689 12.319 -14.165 1.00 78.44 92 GLN A CA 1
ATOM 693 C C . GLN A 1 92 ? 13.864 11.160 -13.192 1.00 78.44 92 GLN A C 1
ATOM 695 O O . GLN A 1 92 ? 12.874 10.592 -12.722 1.00 78.44 92 GLN A O 1
ATOM 700 N N . ARG A 1 93 ? 15.114 10.804 -12.896 1.00 79.81 93 ARG A N 1
ATOM 701 C CA . ARG A 1 93 ? 15.396 9.815 -11.865 1.00 79.81 93 ARG A CA 1
ATOM 702 C C . ARG A 1 93 ? 14.932 10.348 -10.514 1.00 79.81 93 ARG A C 1
ATOM 704 O O . ARG A 1 93 ? 14.070 9.719 -9.901 1.00 79.81 93 ARG A O 1
ATOM 711 N N . VAL A 1 94 ? 15.434 11.516 -10.087 1.00 85.62 94 VAL A N 1
ATOM 712 C CA . VAL A 1 94 ? 15.152 12.116 -8.764 1.00 85.62 94 VAL A CA 1
ATOM 713 C C . VAL A 1 94 ? 13.654 12.208 -8.502 1.00 85.62 94 VAL A C 1
ATOM 715 O O .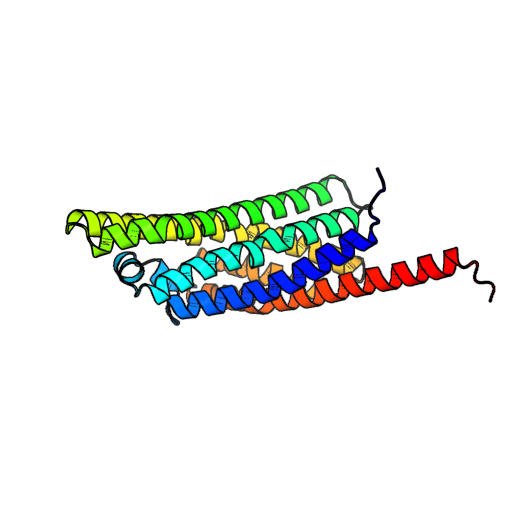 VAL A 1 94 ? 13.205 11.787 -7.440 1.00 85.62 94 VAL A O 1
ATOM 718 N N . THR A 1 95 ? 12.866 12.678 -9.471 1.00 86.19 95 THR A N 1
ATOM 719 C CA . THR A 1 95 ? 11.410 12.783 -9.317 1.00 86.19 95 THR A CA 1
ATOM 720 C C . THR A 1 95 ? 10.746 11.416 -9.127 1.00 86.19 95 THR A C 1
ATOM 722 O O . THR A 1 95 ? 9.845 11.294 -8.303 1.00 86.19 95 THR A O 1
ATOM 725 N N . GLY A 1 96 ? 11.203 10.372 -9.827 1.00 87.00 96 GLY A N 1
ATOM 726 C CA . GLY A 1 96 ? 10.692 9.011 -9.640 1.00 87.00 96 GLY A CA 1
ATOM 727 C C . GLY A 1 96 ? 10.983 8.456 -8.242 1.00 87.00 96 GLY A C 1
ATOM 728 O O . GLY A 1 96 ? 10.098 7.885 -7.609 1.00 87.00 96 GLY A O 1
ATOM 729 N N . LEU A 1 97 ? 12.196 8.665 -7.723 1.00 88.38 97 LEU A N 1
ATOM 730 C CA . LEU A 1 97 ? 12.547 8.232 -6.366 1.00 88.38 97 LEU A CA 1
ATOM 731 C C . LEU A 1 97 ? 11.820 9.044 -5.292 1.00 88.38 97 LEU A C 1
ATOM 733 O O . LEU A 1 97 ? 11.383 8.472 -4.301 1.00 88.38 97 LEU A O 1
ATOM 737 N N . ALA A 1 98 ? 11.655 10.352 -5.499 1.00 92.50 98 ALA A N 1
ATOM 738 C CA . ALA A 1 98 ? 10.890 11.210 -4.601 1.00 92.50 98 ALA A CA 1
ATOM 739 C C . ALA A 1 98 ? 9.414 10.791 -4.543 1.00 92.50 98 ALA A C 1
ATOM 741 O O . ALA A 1 98 ? 8.858 10.689 -3.453 1.00 92.50 98 ALA A O 1
ATOM 742 N N . ALA A 1 99 ? 8.804 10.474 -5.692 1.00 94.06 99 ALA A N 1
ATOM 743 C CA . ALA A 1 99 ? 7.449 9.930 -5.741 1.00 94.06 99 ALA A CA 1
ATOM 744 C C . ALA A 1 99 ? 7.359 8.604 -4.971 1.00 94.06 99 ALA A C 1
ATOM 746 O O . ALA A 1 99 ? 6.495 8.444 -4.116 1.00 94.06 99 ALA A O 1
ATOM 747 N N . LEU A 1 100 ? 8.298 7.680 -5.190 1.00 94.44 100 LEU A N 1
ATOM 748 C CA . LEU A 1 100 ? 8.321 6.418 -4.452 1.00 94.44 100 LEU A CA 1
ATOM 749 C C . LEU A 1 100 ? 8.495 6.620 -2.937 1.00 94.44 100 LEU A C 1
ATOM 751 O O . LEU A 1 100 ? 7.803 5.984 -2.148 1.00 94.44 100 LEU A O 1
ATOM 755 N N . ALA A 1 101 ? 9.400 7.506 -2.521 1.00 9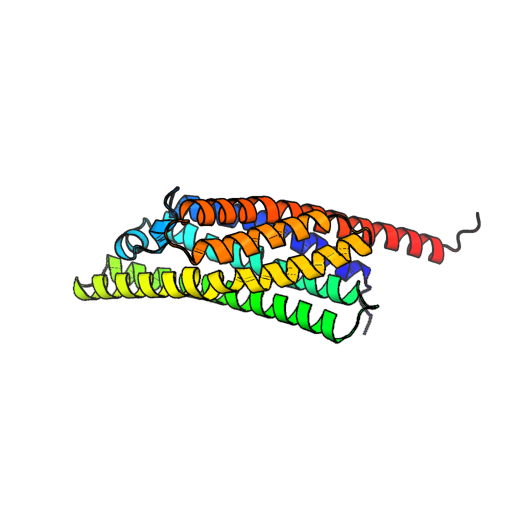5.75 101 ALA A N 1
ATOM 756 C CA . ALA A 1 101 ? 9.621 7.809 -1.111 1.00 95.75 101 ALA A CA 1
ATOM 757 C C . ALA A 1 101 ? 8.370 8.419 -0.460 1.00 95.75 101 ALA A C 1
ATOM 759 O O . ALA A 1 101 ? 8.019 8.053 0.662 1.00 95.75 101 ALA A O 1
ATOM 760 N N . MET A 1 102 ? 7.674 9.309 -1.172 1.00 97.25 102 MET A N 1
ATOM 761 C CA . MET A 1 102 ? 6.411 9.892 -0.721 1.00 97.25 102 MET A CA 1
ATOM 762 C C . MET A 1 102 ? 5.315 8.828 -0.598 1.00 97.25 102 MET A C 1
ATOM 764 O O . MET A 1 102 ? 4.678 8.761 0.447 1.00 97.25 102 MET A O 1
ATOM 768 N N . PHE A 1 103 ? 5.152 7.961 -1.602 1.00 97.19 103 PHE A N 1
ATOM 769 C CA . PHE A 1 103 ? 4.210 6.837 -1.569 1.00 97.19 103 PHE A CA 1
ATOM 770 C C . PHE A 1 103 ? 4.441 5.941 -0.345 1.00 97.19 103 PHE A C 1
ATOM 772 O O . PHE A 1 103 ? 3.531 5.731 0.450 1.00 97.19 103 PHE A O 1
ATOM 779 N N . VAL A 1 104 ? 5.684 5.495 -0.132 1.00 97.94 104 VAL A N 1
ATOM 780 C CA . VAL A 1 104 ? 6.025 4.630 1.007 1.00 97.94 104 VAL A CA 1
ATOM 781 C C . VAL A 1 104 ? 5.780 5.332 2.342 1.00 97.94 104 VAL A C 1
ATOM 783 O O . VAL A 1 104 ? 5.290 4.709 3.279 1.00 97.94 104 VAL A O 1
ATOM 786 N N . THR A 1 105 ? 6.100 6.623 2.442 1.00 98.12 105 THR A N 1
ATOM 787 C CA . THR A 1 105 ? 5.904 7.385 3.683 1.00 98.12 105 THR A CA 1
ATOM 788 C C . THR A 1 105 ? 4.422 7.512 4.029 1.00 98.12 105 THR A C 1
ATOM 790 O O . THR A 1 105 ? 4.042 7.220 5.159 1.00 98.12 105 THR A O 1
ATOM 793 N N . LEU A 1 106 ? 3.585 7.911 3.065 1.00 98.00 106 LEU A N 1
ATOM 794 C CA . LEU A 1 106 ? 2.139 8.059 3.263 1.00 98.00 106 LEU A CA 1
ATOM 795 C C . LEU A 1 106 ? 1.500 6.738 3.704 1.00 98.00 106 LEU A C 1
ATOM 797 O O . LEU A 1 106 ? 0.805 6.703 4.724 1.00 98.00 106 LEU A O 1
ATOM 801 N N . GLY A 1 107 ? 1.830 5.660 2.998 1.00 97.81 107 GLY A N 1
ATOM 802 C CA . GLY A 1 107 ? 1.297 4.332 3.258 1.00 97.81 107 GLY A CA 1
ATOM 803 C C . GLY A 1 107 ? 1.664 3.778 4.617 1.00 97.81 107 GLY A C 1
ATOM 804 O O . GLY A 1 107 ? 0.788 3.413 5.407 1.00 97.81 107 GLY A O 1
ATOM 805 N N . VAL A 1 108 ? 2.961 3.793 4.938 1.00 98.50 108 VAL A N 1
ATOM 806 C CA . VAL A 1 108 ? 3.451 3.324 6.238 1.00 98.50 108 VAL A CA 1
ATOM 807 C C . VAL A 1 108 ? 2.854 4.149 7.373 1.00 98.50 108 VAL A C 1
ATOM 809 O O . VAL A 1 108 ? 2.456 3.573 8.383 1.00 98.50 108 VAL A O 1
ATOM 812 N N . CYS A 1 109 ? 2.736 5.472 7.220 1.00 98.44 109 CYS A N 1
ATOM 813 C CA . CYS A 1 109 ? 2.088 6.319 8.218 1.00 98.44 109 CYS A CA 1
ATOM 814 C C . CYS A 1 109 ? 0.611 5.951 8.417 1.00 98.44 109 CYS A C 1
ATOM 816 O O . CYS A 1 109 ? 0.185 5.800 9.563 1.00 98.44 109 CYS A O 1
ATOM 818 N N . GLY A 1 110 ? -0.162 5.768 7.343 1.00 98.00 110 GLY A N 1
ATOM 819 C CA . GLY A 1 110 ? -1.580 5.410 7.442 1.00 98.00 110 GLY A CA 1
ATOM 820 C C . GLY A 1 110 ? -1.804 4.051 8.113 1.00 98.00 110 GLY A C 1
ATOM 821 O O . GLY A 1 110 ? -2.610 3.950 9.042 1.00 98.00 110 GLY A O 1
ATOM 822 N N . ALA A 1 111 ? -1.028 3.035 7.726 1.00 98.19 111 ALA A N 1
ATOM 823 C CA . ALA A 1 111 ? -1.088 1.707 8.334 1.00 98.19 111 ALA A CA 1
ATOM 824 C C . ALA A 1 111 ? -0.640 1.727 9.805 1.00 98.19 111 ALA A C 1
ATOM 826 O O . ALA A 1 111 ? -1.291 1.139 10.672 1.00 98.19 111 ALA A O 1
ATOM 827 N N . ALA A 1 112 ? 0.451 2.439 10.116 1.00 98.12 112 ALA A N 1
ATOM 828 C CA . ALA A 1 112 ? 0.983 2.537 11.472 1.00 98.12 112 ALA A CA 1
ATOM 829 C C . ALA A 1 112 ? 0.022 3.250 12.430 1.00 98.12 112 ALA A C 1
ATOM 831 O O . ALA A 1 112 ? -0.136 2.794 13.563 1.00 98.12 112 ALA A O 1
ATOM 832 N N . LEU A 1 113 ? -0.644 4.323 11.985 1.00 98.12 113 LEU A N 1
ATOM 833 C CA . LEU A 1 113 ? -1.641 5.039 12.786 1.00 98.12 113 LEU A CA 1
ATOM 834 C C . LEU A 1 113 ? -2.798 4.121 13.190 1.00 98.12 113 LEU A C 1
ATOM 836 O O . LEU A 1 113 ? -3.109 4.010 14.377 1.00 98.12 113 LEU A O 1
ATOM 840 N N . GLN A 1 114 ? -3.397 3.421 12.222 1.00 98.12 114 GLN A N 1
ATOM 841 C CA . GLN A 1 114 ? -4.509 2.506 12.491 1.00 98.12 114 GLN A CA 1
ATOM 842 C C . GLN A 1 114 ? -4.065 1.322 13.365 1.00 98.12 114 GLN A C 1
ATOM 844 O O . GLN A 1 114 ? -4.724 0.990 14.350 1.00 98.12 114 GLN A O 1
ATOM 849 N N . MET A 1 115 ? -2.903 0.730 13.071 1.00 96.69 115 MET A N 1
ATOM 850 C CA . MET A 1 115 ? -2.327 -0.372 13.849 1.00 96.69 115 MET A CA 1
ATOM 851 C C . MET A 1 115 ? -2.045 0.008 15.311 1.00 96.69 115 MET A C 1
ATOM 853 O O . MET A 1 115 ? -2.297 -0.794 16.213 1.00 96.69 115 MET A O 1
ATOM 857 N N . ALA A 1 116 ? -1.490 1.199 15.550 1.00 97.50 116 ALA A N 1
ATOM 858 C CA . ALA A 1 116 ? -1.118 1.656 16.887 1.00 97.50 116 ALA A CA 1
ATOM 859 C C . ALA A 1 116 ? -2.341 2.039 17.730 1.00 97.50 116 ALA A C 1
ATOM 861 O O . ALA A 1 116 ? -2.362 1.778 18.932 1.00 97.50 116 ALA A O 1
ATOM 862 N N . ALA A 1 117 ? -3.360 2.631 17.104 1.00 98.06 117 ALA A N 1
ATOM 863 C CA . ALA A 1 117 ? -4.540 3.125 17.802 1.00 98.06 117 ALA A CA 1
ATOM 864 C C . ALA A 1 117 ? -5.548 2.022 18.158 1.00 98.06 117 ALA A C 1
ATOM 866 O O . ALA A 1 117 ? -6.216 2.124 19.186 1.00 98.06 117 ALA A O 1
ATOM 867 N N . LEU A 1 118 ? -5.651 0.966 17.341 1.00 97.69 118 LEU A N 1
ATOM 868 C CA . LEU A 1 118 ? -6.735 -0.017 17.440 1.00 97.69 118 LEU A CA 1
ATOM 869 C C . LEU A 1 118 ? -6.864 -0.660 18.828 1.00 97.69 118 LEU A C 1
ATOM 871 O O . LEU A 1 118 ? -7.951 -0.685 19.396 1.00 97.69 118 LEU A O 1
ATOM 875 N N . GLY A 1 119 ? -5.758 -1.168 19.380 1.00 96.62 119 GLY A N 1
ATOM 876 C CA . GLY A 1 119 ? -5.760 -1.876 20.666 1.00 96.62 119 GLY A CA 1
ATOM 877 C C . GLY A 1 119 ? -6.206 -0.985 21.832 1.00 96.62 119 GLY A C 1
ATOM 878 O O . GLY A 1 119 ? -7.239 -1.269 22.436 1.00 96.62 119 GLY A O 1
ATOM 879 N N . PRO A 1 120 ? -5.486 0.118 22.118 1.00 97.94 120 PRO A N 1
ATOM 880 C CA . PRO A 1 120 ? -5.847 1.027 23.205 1.00 97.94 120 PRO A CA 1
ATOM 881 C C . PRO A 1 120 ? -7.270 1.588 23.095 1.00 97.94 120 PRO A C 1
ATOM 883 O O . PRO A 1 120 ? -7.964 1.699 24.105 1.00 97.94 120 PRO A O 1
ATOM 886 N N . LEU A 1 121 ? -7.725 1.923 21.881 1.00 98.56 121 LEU A N 1
ATOM 887 C CA . LEU A 1 121 ? -9.077 2.445 21.677 1.00 98.56 121 LEU A CA 1
ATOM 888 C C . LEU A 1 121 ? -10.144 1.367 21.869 1.00 98.56 121 LEU A C 1
ATOM 890 O O . LEU A 1 121 ? -11.180 1.661 22.457 1.00 98.56 121 LEU A O 1
ATOM 894 N N . SER A 1 122 ? -9.895 0.127 21.440 1.00 98.25 122 SER A N 1
ATOM 895 C CA . SER A 1 122 ? -10.834 -0.976 21.671 1.00 98.25 122 SER A CA 1
ATOM 896 C C . SER A 1 122 ? -10.940 -1.314 23.159 1.00 98.25 122 SER A C 1
ATOM 898 O O . SER A 1 122 ? -12.047 -1.438 23.680 1.00 98.25 122 SER A O 1
ATOM 900 N N . ASP A 1 123 ? -9.823 -1.350 23.891 1.00 97.81 123 ASP A N 1
ATOM 901 C CA . ASP A 1 123 ? -9.844 -1.570 25.342 1.00 97.81 123 ASP A CA 1
ATOM 902 C C . ASP A 1 123 ? -10.626 -0.470 26.076 1.00 97.81 123 ASP A C 1
ATOM 904 O O . ASP A 1 123 ? -11.460 -0.765 26.941 1.00 97.81 123 ASP A O 1
ATOM 908 N N . MET A 1 124 ? -10.399 0.793 25.698 1.00 97.94 124 MET A N 1
ATOM 909 C CA . MET A 1 124 ? -11.147 1.938 26.221 1.00 97.94 124 MET A CA 1
ATOM 910 C C . MET A 1 124 ? -12.638 1.843 25.880 1.00 97.94 124 MET A C 1
ATOM 912 O O . MET A 1 124 ? -13.478 2.128 26.732 1.00 97.94 124 MET A O 1
ATOM 916 N N . TYR A 1 125 ? -12.980 1.393 24.673 1.00 98.19 125 TYR A N 1
ATOM 917 C CA . TYR A 1 125 ? -14.362 1.203 24.245 1.00 98.19 125 TYR A CA 1
ATOM 918 C C . TYR A 1 125 ? -15.063 0.078 25.016 1.00 98.19 125 TYR A C 1
ATOM 920 O O . TYR A 1 125 ? -16.172 0.239 25.515 1.00 98.19 125 TYR A O 1
ATOM 928 N N . VAL A 1 126 ? -14.423 -1.074 25.191 1.00 97.44 126 VAL A N 1
ATOM 929 C CA . VAL A 1 126 ? -15.060 -2.218 25.857 1.00 97.44 126 VAL A CA 1
ATOM 930 C C . VAL A 1 126 ? -15.223 -1.963 27.359 1.00 97.44 126 VAL A C 1
ATOM 932 O O . VAL A 1 126 ? -16.284 -2.243 27.926 1.00 97.44 126 VAL A O 1
ATOM 935 N N . ARG A 1 127 ? -14.198 -1.405 28.016 1.00 97.00 127 ARG A N 1
ATOM 936 C CA . ARG A 1 127 ? -14.121 -1.315 29.488 1.00 97.00 127 ARG A CA 1
ATOM 937 C C . ARG A 1 127 ? -14.453 0.065 30.063 1.00 97.00 127 ARG A C 1
ATOM 939 O O . ARG A 1 127 ? -14.602 0.179 31.276 1.00 97.00 127 ARG A O 1
ATOM 946 N N . GLY A 1 128 ? -14.521 1.101 29.231 1.00 96.50 128 GLY A N 1
ATOM 947 C CA . GLY A 1 128 ? -14.706 2.484 29.669 1.00 96.50 128 GLY A CA 1
ATOM 948 C C . GLY A 1 128 ? -16.143 2.848 30.050 1.00 96.50 128 GLY A C 1
ATOM 949 O O . GLY A 1 128 ? -17.093 2.108 29.786 1.00 96.50 128 GLY A O 1
ATOM 950 N N . THR A 1 129 ? -16.295 4.032 30.653 1.00 98.25 129 THR A N 1
ATOM 951 C CA . THR A 1 129 ? -17.600 4.678 30.884 1.00 98.25 129 THR A CA 1
ATOM 952 C C . THR A 1 129 ? -18.257 5.066 29.552 1.00 98.25 129 THR A C 1
ATOM 954 O O . THR A 1 129 ? -17.555 5.142 28.541 1.00 98.25 129 THR A O 1
ATOM 957 N N . PRO A 1 130 ? -19.572 5.356 29.507 1.00 97.94 130 PRO A N 1
ATOM 958 C CA . PRO A 1 130 ? -20.244 5.791 28.276 1.00 97.94 130 PRO A CA 1
ATOM 959 C C . PRO A 1 130 ? -19.532 6.944 27.545 1.00 97.94 130 PRO A C 1
ATOM 961 O O . PRO A 1 130 ? -19.405 6.935 26.318 1.00 97.94 130 PRO A O 1
ATOM 964 N N . GLU A 1 131 ? -18.986 7.900 28.294 1.00 98.12 131 GLU A N 1
ATOM 965 C CA . GLU A 1 131 ? -18.218 9.029 27.766 1.00 98.12 131 GLU A CA 1
ATOM 966 C C . GLU A 1 131 ? -16.896 8.564 27.139 1.00 98.12 131 GLU A C 1
ATOM 968 O O . GLU A 1 131 ? -16.556 8.980 26.031 1.00 98.12 131 GLU A O 1
ATOM 973 N N . ALA A 1 132 ? -16.171 7.656 27.803 1.00 98.12 132 ALA A N 1
ATOM 974 C CA . ALA A 1 132 ? -14.926 7.089 27.285 1.00 98.12 132 ALA A CA 1
ATOM 975 C C . ALA A 1 132 ? -15.152 6.248 26.018 1.00 98.12 132 ALA A C 1
ATOM 977 O O . ALA A 1 132 ? -14.346 6.312 25.089 1.00 98.12 132 ALA A O 1
ATOM 978 N N . ARG A 1 133 ? -16.269 5.509 25.940 1.00 98.38 133 ARG A N 1
ATOM 979 C CA . ARG A 1 133 ? -16.666 4.764 24.732 1.00 98.38 133 ARG A CA 1
ATOM 980 C C . ARG A 1 133 ? -16.891 5.696 23.552 1.00 98.38 133 ARG A C 1
ATOM 982 O O . ARG A 1 133 ? -16.317 5.496 22.486 1.00 98.38 133 ARG A O 1
ATOM 989 N N . THR A 1 134 ? -17.658 6.757 23.782 1.00 98.44 134 THR A N 1
ATOM 990 C CA . THR A 1 134 ? -17.941 7.778 22.767 1.00 98.44 134 THR A CA 1
ATOM 991 C C . THR A 1 134 ? -16.645 8.432 22.285 1.00 98.44 134 THR A C 1
ATOM 993 O O . THR A 1 134 ? -16.403 8.541 21.083 1.00 98.44 134 THR A O 1
ATOM 996 N N . ALA A 1 135 ? -15.757 8.801 23.215 1.00 98.50 135 ALA A N 1
ATOM 997 C CA . ALA A 1 135 ? -14.453 9.367 22.884 1.00 98.50 135 ALA A CA 1
ATOM 998 C C . ALA A 1 135 ? -13.582 8.393 22.070 1.00 98.50 135 ALA A C 1
ATOM 1000 O O . ALA A 1 135 ? -12.915 8.817 21.123 1.00 98.50 135 ALA A O 1
ATOM 1001 N N . ALA A 1 136 ? -13.608 7.095 22.389 1.00 98.62 136 ALA A N 1
ATOM 1002 C CA . ALA A 1 136 ? -12.872 6.074 21.649 1.00 98.62 136 ALA A CA 1
ATOM 1003 C C . ALA A 1 136 ? -13.377 5.946 20.207 1.00 98.62 136 ALA A C 1
ATOM 1005 O O . ALA A 1 136 ? -12.574 6.000 19.275 1.00 98.62 136 ALA A O 1
ATOM 1006 N N . ALA A 1 137 ? -14.696 5.848 20.018 1.00 98.50 137 ALA A N 1
ATOM 1007 C CA . ALA A 1 137 ? -15.317 5.719 18.702 1.00 98.50 137 ALA A CA 1
ATOM 1008 C C . ALA A 1 137 ? -15.042 6.935 17.807 1.00 98.50 137 ALA A C 1
ATOM 1010 O O . ALA A 1 137 ? -14.665 6.778 16.642 1.00 98.50 137 ALA A O 1
ATOM 1011 N N . VAL A 1 138 ? -15.149 8.151 18.353 1.00 98.62 138 VAL A N 1
ATOM 1012 C CA . VAL A 1 138 ? -14.806 9.389 17.632 1.00 98.62 138 VAL A CA 1
ATOM 1013 C C . VAL A 1 138 ? -13.320 9.420 17.269 1.00 98.62 138 VAL A C 1
ATOM 1015 O O . VAL A 1 138 ? -12.968 9.755 16.135 1.00 98.62 138 VAL A O 1
ATOM 1018 N N . SER A 1 139 ? -12.443 9.032 18.200 1.00 98.69 139 SER A N 1
ATOM 1019 C CA . SER A 1 139 ? -10.994 9.000 17.970 1.00 98.69 139 SER A CA 1
ATOM 1020 C C . SER A 1 139 ? -10.625 8.013 16.865 1.00 98.69 139 SER A C 1
ATOM 1022 O O . SER A 1 139 ? -9.902 8.375 15.939 1.00 98.69 139 SER A O 1
ATOM 1024 N N . TRP A 1 140 ? -11.170 6.795 16.912 1.00 98.62 140 TRP A N 1
ATOM 1025 C CA . TRP A 1 140 ? -10.964 5.801 15.863 1.00 98.62 140 TRP A CA 1
ATOM 1026 C C . TRP A 1 140 ? -11.460 6.310 14.514 1.00 98.62 140 TRP A C 1
ATOM 1028 O O . TRP A 1 140 ? -10.708 6.306 13.545 1.00 98.62 140 TRP A O 1
ATOM 1038 N N . THR A 1 141 ? -12.702 6.799 14.464 1.00 98.56 141 THR A N 1
ATOM 1039 C CA . THR A 1 141 ? -13.316 7.309 13.231 1.00 98.56 141 THR A CA 1
ATOM 1040 C C . THR A 1 141 ? -12.452 8.402 12.609 1.00 98.56 141 THR A C 1
ATOM 1042 O O . THR A 1 141 ? -12.211 8.393 11.404 1.00 98.56 141 THR A O 1
ATOM 1045 N N . THR A 1 142 ? -11.923 9.310 13.431 1.00 98.56 142 THR A N 1
ATOM 1046 C CA . THR A 1 142 ? -11.020 10.376 12.983 1.00 98.56 142 THR A CA 1
ATOM 1047 C C . THR A 1 142 ? -9.730 9.805 12.395 1.00 98.56 142 THR A C 1
ATOM 1049 O O . THR A 1 142 ? -9.338 10.184 11.293 1.00 98.56 142 THR A O 1
ATOM 1052 N N . ILE A 1 143 ? -9.085 8.863 13.089 1.00 98.50 143 ILE A N 1
ATOM 1053 C CA . ILE A 1 143 ? -7.846 8.217 12.629 1.00 98.50 143 ILE A CA 1
ATOM 1054 C C . ILE A 1 143 ? -8.074 7.456 11.319 1.00 98.50 143 ILE A C 1
ATOM 1056 O O . ILE A 1 143 ? -7.278 7.593 10.390 1.00 98.50 143 ILE A O 1
ATOM 1060 N N . ALA A 1 144 ? -9.173 6.706 11.217 1.00 97.94 144 ALA A N 1
ATOM 1061 C CA . ALA A 1 144 ? -9.547 5.975 10.013 1.00 97.94 144 ALA A CA 1
ATOM 1062 C C . ALA A 1 144 ? -9.739 6.924 8.820 1.00 97.94 144 ALA A C 1
ATOM 1064 O O . ALA A 1 144 ? -9.200 6.668 7.747 1.00 97.94 144 ALA A O 1
ATOM 1065 N N . HIS A 1 145 ? -10.415 8.063 9.006 1.00 97.31 145 HIS A N 1
ATOM 1066 C CA . HIS A 1 145 ? -10.561 9.070 7.950 1.00 97.31 145 HIS A CA 1
ATOM 1067 C C . HIS A 1 145 ? -9.225 9.708 7.559 1.00 97.31 145 HIS A C 1
ATOM 1069 O O . HIS A 1 145 ? -8.940 9.827 6.369 1.00 97.31 145 HIS A O 1
ATOM 1075 N N . VAL A 1 146 ? -8.385 10.082 8.529 1.00 97.81 146 VAL A N 1
ATOM 1076 C CA . VAL A 1 146 ? -7.054 10.649 8.253 1.00 97.81 146 VAL A CA 1
ATOM 1077 C C . VAL A 1 146 ? -6.198 9.674 7.446 1.00 97.81 146 VAL A C 1
ATOM 1079 O O . VAL A 1 146 ? -5.543 10.089 6.493 1.00 97.81 146 VAL A O 1
ATOM 1082 N N . ALA A 1 147 ? -6.218 8.386 7.790 1.00 97.38 147 ALA A N 1
ATOM 1083 C CA . ALA A 1 147 ? -5.459 7.375 7.070 1.00 97.38 147 ALA A CA 1
ATOM 1084 C C . ALA A 1 147 ? -6.050 7.101 5.677 1.00 97.38 147 ALA A C 1
ATOM 1086 O O . ALA A 1 147 ? -5.381 7.340 4.680 1.00 97.38 147 ALA A O 1
ATOM 1087 N N . GLN A 1 148 ? -7.309 6.671 5.600 1.00 93.88 148 GLN A N 1
ATOM 1088 C CA . GLN A 1 148 ? -7.935 6.159 4.374 1.00 93.88 148 GLN A CA 1
ATOM 1089 C C . GLN A 1 148 ? -8.310 7.267 3.377 1.00 93.88 148 GLN A C 1
ATOM 1091 O O . GLN A 1 148 ? -8.122 7.133 2.173 1.00 93.88 148 GLN A O 1
ATOM 1096 N N . ARG A 1 149 ? -8.863 8.382 3.874 1.00 92.00 149 ARG A N 1
ATOM 1097 C CA . ARG A 1 149 ? -9.360 9.501 3.048 1.00 92.00 149 ARG A CA 1
ATOM 1098 C C . ARG A 1 149 ? -8.380 10.679 2.993 1.00 92.00 149 ARG A C 1
ATOM 1100 O O . ARG A 1 149 ? -8.620 11.633 2.262 1.00 92.00 149 ARG A O 1
ATOM 1107 N N . GLY A 1 150 ? -7.293 10.621 3.763 1.00 94.44 150 GLY A N 1
ATOM 1108 C CA . GLY A 1 150 ? -6.204 11.595 3.747 1.00 94.44 150 GLY A CA 1
ATOM 1109 C C . GLY A 1 150 ? -4.933 10.993 3.160 1.00 94.44 150 GLY A C 1
ATOM 1110 O O . GLY A 1 150 ? -4.654 11.164 1.978 1.00 94.44 150 GLY A O 1
ATOM 1111 N N . LEU A 1 151 ? -4.156 10.292 3.987 1.00 96.38 151 LEU A N 1
ATOM 1112 C CA . LEU A 1 151 ? -2.830 9.781 3.623 1.00 96.38 151 LEU A CA 1
ATOM 1113 C C . LEU A 1 151 ? -2.877 8.855 2.400 1.00 96.38 151 LEU A C 1
ATOM 1115 O O . LEU A 1 151 ? -2.235 9.153 1.395 1.00 96.38 151 LEU A O 1
ATOM 1119 N N . TRP A 1 152 ? -3.679 7.792 2.460 1.00 95.19 152 TRP A N 1
ATOM 1120 C CA . TRP A 1 152 ? -3.803 6.795 1.393 1.00 95.19 152 TRP A CA 1
ATOM 1121 C C . TRP A 1 152 ? -4.493 7.354 0.148 1.00 95.19 152 TRP A C 1
ATOM 1123 O O . TRP A 1 152 ? -4.159 6.994 -0.977 1.00 95.19 152 TRP A O 1
ATOM 1133 N N . TRP A 1 153 ? -5.380 8.335 0.314 1.00 91.88 153 TRP A N 1
ATOM 1134 C CA . TRP A 1 153 ? -5.952 9.057 -0.819 1.00 91.88 153 TRP A CA 1
ATOM 1135 C C . TRP A 1 153 ? -4.878 9.770 -1.660 1.00 91.88 153 TRP A C 1
ATOM 1137 O O . TRP A 1 153 ? -4.896 9.711 -2.893 1.00 91.88 153 TRP A O 1
ATOM 1147 N N . PHE A 1 154 ? -3.893 10.398 -1.005 1.00 93.50 154 PHE A N 1
ATOM 1148 C CA . PHE A 1 154 ? -2.771 11.057 -1.681 1.00 93.50 154 PHE A CA 1
ATOM 1149 C C . PHE A 1 154 ? -1.752 10.089 -2.297 1.00 93.50 154 PHE A C 1
ATOM 1151 O O . PHE A 1 154 ? -0.939 10.519 -3.119 1.00 93.50 154 PHE A O 1
ATOM 1158 N N . GLU A 1 155 ? -1.804 8.793 -1.986 1.00 93.19 155 GLU A N 1
ATOM 1159 C CA . GLU A 1 155 ? -0.983 7.798 -2.682 1.00 93.19 155 GLU A CA 1
ATOM 1160 C C . GLU A 1 155 ? -1.368 7.665 -4.146 1.00 93.19 155 GLU A C 1
ATOM 1162 O O . GLU A 1 155 ? -0.486 7.495 -4.984 1.00 93.19 155 GLU A O 1
ATOM 1167 N N . GLY A 1 156 ? -2.659 7.799 -4.466 1.00 91.56 156 GLY A N 1
ATOM 1168 C CA . GLY A 1 156 ? -3.182 7.693 -5.825 1.00 91.56 156 GLY A CA 1
ATOM 1169 C C . GLY A 1 156 ? -2.373 8.499 -6.853 1.00 91.56 156 GLY A C 1
ATOM 1170 O O . GLY A 1 156 ? -1.743 7.912 -7.736 1.00 91.56 156 GLY A O 1
ATOM 1171 N N . PRO A 1 157 ? -2.311 9.838 -6.757 1.00 93.69 157 PRO A N 1
ATOM 1172 C CA . PRO A 1 157 ? -1.591 10.656 -7.733 1.00 93.69 157 PRO A CA 1
ATOM 1173 C C . PRO A 1 157 ? -0.081 10.377 -7.749 1.00 93.69 157 PRO A C 1
ATOM 1175 O O . PRO A 1 157 ? 0.531 10.355 -8.821 1.00 93.69 157 PRO A O 1
ATOM 1178 N N . VAL A 1 158 ? 0.524 10.126 -6.584 1.00 95.12 158 VAL A N 1
ATOM 1179 C CA . VAL A 1 158 ? 1.962 9.845 -6.461 1.00 95.12 158 VAL A CA 1
ATOM 1180 C C . VAL A 1 158 ? 2.316 8.526 -7.149 1.00 95.12 158 VAL A C 1
ATOM 1182 O O . VAL A 1 158 ? 3.260 8.456 -7.943 1.00 95.12 158 VAL A O 1
ATOM 1185 N N . MET A 1 159 ? 1.522 7.490 -6.896 1.00 94.94 159 MET A N 1
ATOM 1186 C CA . MET A 1 159 ? 1.718 6.168 -7.459 1.00 94.94 159 MET A CA 1
ATOM 1187 C C . MET A 1 159 ? 1.371 6.143 -8.947 1.00 94.94 159 MET A C 1
ATOM 1189 O O . MET A 1 159 ? 2.130 5.579 -9.730 1.00 94.94 159 MET A O 1
ATOM 1193 N N . ALA A 1 160 ? 0.309 6.827 -9.382 1.00 96.12 160 ALA A N 1
ATOM 1194 C CA . ALA A 1 160 ? -0.009 6.980 -10.801 1.00 96.12 160 ALA A CA 1
ATOM 1195 C C . ALA A 1 160 ? 1.155 7.626 -11.570 1.00 96.12 160 ALA A C 1
ATOM 1197 O O . ALA A 1 160 ? 1.560 7.127 -12.624 1.00 96.12 160 ALA A O 1
ATOM 1198 N N . PHE A 1 161 ? 1.758 8.686 -11.021 1.00 94.62 161 PHE A N 1
ATOM 1199 C CA . PHE A 1 161 ? 2.935 9.318 -11.614 1.00 94.62 161 PHE A CA 1
ATOM 1200 C C . PHE A 1 161 ? 4.133 8.357 -11.689 1.00 94.62 161 PHE A C 1
ATOM 1202 O O . PHE A 1 161 ? 4.763 8.213 -12.747 1.00 94.62 161 PHE A O 1
ATOM 1209 N N . TRP A 1 162 ? 4.442 7.664 -10.590 1.00 95.19 162 TRP A N 1
ATOM 1210 C CA . TRP A 1 162 ? 5.539 6.697 -10.551 1.00 95.19 162 TRP A CA 1
ATOM 1211 C C . TRP A 1 162 ? 5.326 5.543 -11.542 1.00 95.19 162 TRP A C 1
ATOM 1213 O O . TRP A 1 162 ? 6.234 5.195 -12.299 1.00 95.19 162 TRP A O 1
ATOM 1223 N N . MET A 1 163 ? 4.117 4.983 -11.595 1.00 96.25 163 MET A N 1
ATOM 1224 C CA . MET A 1 163 ? 3.746 3.891 -12.491 1.00 96.25 163 MET A CA 1
ATOM 1225 C C . MET A 1 163 ? 3.798 4.319 -13.963 1.00 96.25 163 MET A C 1
ATOM 1227 O O . MET A 1 163 ? 4.320 3.580 -14.800 1.00 96.25 163 MET A O 1
ATOM 1231 N N . ALA A 1 164 ? 3.316 5.519 -14.300 1.00 94.81 164 ALA A N 1
ATOM 1232 C CA . ALA A 1 164 ? 3.342 6.034 -15.668 1.00 94.81 164 ALA A CA 1
ATOM 1233 C C . ALA A 1 164 ? 4.779 6.239 -16.168 1.00 94.81 164 ALA A C 1
ATOM 1235 O O . ALA A 1 164 ? 5.141 5.801 -17.268 1.00 94.81 164 ALA A O 1
ATOM 1236 N N . THR A 1 165 ? 5.621 6.871 -15.348 1.00 92.06 165 THR A N 1
ATOM 1237 C CA . THR A 1 165 ? 7.025 7.133 -15.690 1.00 92.06 165 THR A CA 1
ATOM 1238 C C . THR A 1 165 ? 7.833 5.836 -15.754 1.00 92.06 165 THR A C 1
ATOM 1240 O O . THR A 1 165 ? 8.462 5.556 -16.776 1.00 92.06 165 THR A O 1
ATOM 1243 N N . THR A 1 166 ? 7.749 4.989 -14.728 1.00 92.56 166 THR A N 1
ATOM 1244 C CA . THR A 1 166 ? 8.445 3.695 -14.667 1.00 92.56 166 THR A CA 1
ATOM 1245 C C . THR A 1 166 ? 7.964 2.736 -15.752 1.00 92.56 166 THR A C 1
ATOM 1247 O O . THR A 1 166 ? 8.771 2.084 -16.414 1.00 92.56 166 THR A O 1
ATOM 1250 N N . GLY A 1 167 ? 6.655 2.675 -16.001 1.00 93.94 167 GLY A N 1
ATOM 1251 C CA . GLY A 1 167 ? 6.059 1.800 -17.009 1.00 93.94 167 GLY A CA 1
ATOM 1252 C C . GLY A 1 167 ? 6.515 2.153 -18.420 1.00 93.94 167 GLY A C 1
ATOM 1253 O O . GLY A 1 167 ? 6.841 1.263 -19.208 1.00 93.94 167 GLY A O 1
ATOM 1254 N N . SER A 1 168 ? 6.631 3.451 -18.713 1.00 92.06 168 SER A N 1
ATOM 1255 C CA . SER A 1 168 ? 7.176 3.945 -19.983 1.00 92.06 168 SER A CA 1
ATOM 1256 C C . SER A 1 168 ? 8.622 3.500 -20.192 1.00 92.06 168 SER A C 1
ATOM 1258 O O . SER A 1 168 ? 8.966 3.024 -21.273 1.00 92.06 168 SER A O 1
ATOM 1260 N N . ARG A 1 169 ? 9.450 3.575 -19.147 1.00 90.12 169 ARG A N 1
ATOM 1261 C CA . ARG A 1 169 ? 10.865 3.170 -19.191 1.00 90.12 169 ARG A CA 1
ATOM 1262 C C . ARG A 1 169 ? 11.021 1.669 -19.363 1.00 90.12 169 ARG A C 1
ATOM 1264 O O . ARG A 1 169 ? 11.768 1.220 -20.227 1.00 90.12 169 ARG A O 1
ATOM 1271 N N . LEU A 1 170 ? 10.253 0.888 -18.603 1.00 91.94 170 LEU A N 1
ATOM 1272 C CA . LEU A 1 170 ? 10.202 -0.563 -18.759 1.00 91.94 170 LEU A CA 1
ATOM 1273 C C . LEU A 1 170 ? 9.817 -0.940 -20.191 1.00 91.94 170 LEU A C 1
ATOM 1275 O O . LEU A 1 170 ? 10.461 -1.792 -20.793 1.00 91.94 170 LEU A O 1
ATOM 1279 N N . LYS A 1 171 ? 8.815 -0.270 -20.768 1.00 91.56 171 LYS A N 1
ATOM 1280 C CA . LYS A 1 171 ? 8.391 -0.507 -22.151 1.00 91.56 171 LYS A CA 1
ATOM 1281 C C . LYS A 1 171 ? 9.491 -0.156 -23.161 1.00 91.56 171 LYS A C 1
ATOM 1283 O O . LYS A 1 171 ? 9.761 -0.965 -24.043 1.00 91.56 171 LYS A O 1
ATOM 1288 N N . GLN A 1 172 ? 10.148 0.997 -23.017 1.00 89.62 172 GLN A N 1
ATOM 1289 C CA . GLN A 1 172 ? 11.253 1.428 -23.890 1.00 89.62 172 GLN A CA 1
ATOM 1290 C C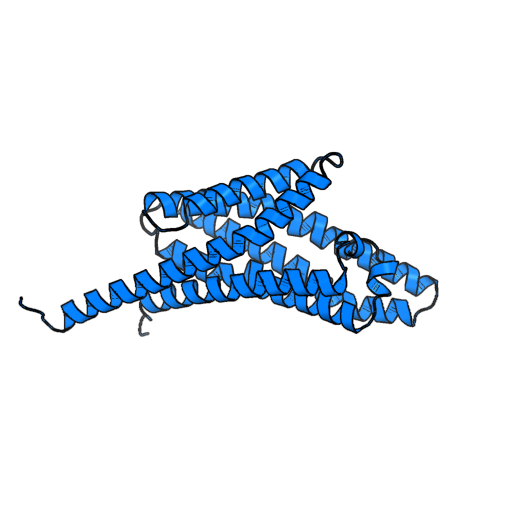 . GLN A 1 172 ? 12.463 0.491 -23.814 1.00 89.62 172 GLN A C 1
ATOM 1292 O O . GLN A 1 172 ? 13.069 0.182 -24.834 1.00 89.62 172 GLN A O 1
ATOM 1297 N N . ALA A 1 173 ? 12.779 -0.017 -22.623 1.00 87.38 173 ALA A N 1
ATOM 1298 C CA . ALA A 1 173 ? 13.851 -0.984 -22.419 1.00 87.38 173 ALA A CA 1
ATOM 1299 C C . ALA A 1 173 ? 13.483 -2.412 -22.874 1.00 87.38 173 ALA A C 1
ATOM 1301 O O . ALA A 1 173 ? 14.290 -3.326 -22.704 1.00 87.38 173 ALA A O 1
ATOM 1302 N N . ALA A 1 174 ? 12.272 -2.629 -23.407 1.00 87.12 174 ALA A N 1
ATOM 1303 C CA . ALA A 1 174 ? 11.697 -3.945 -23.696 1.00 87.12 174 ALA A CA 1
ATOM 1304 C C . ALA A 1 174 ? 11.683 -4.880 -22.467 1.00 87.12 174 ALA A C 1
ATOM 1306 O O . ALA A 1 174 ? 11.831 -6.102 -22.557 1.00 87.12 174 ALA A O 1
ATOM 1307 N N . TRP A 1 175 ? 11.514 -4.301 -21.276 1.00 86.19 175 TRP A N 1
ATOM 1308 C CA . TRP A 1 175 ? 11.344 -5.039 -20.034 1.00 86.19 175 TRP A CA 1
ATOM 1309 C C . TRP A 1 175 ? 9.876 -5.413 -19.845 1.00 86.19 175 TRP A C 1
ATOM 1311 O O . TRP A 1 175 ? 8.950 -4.634 -20.083 1.00 86.19 175 TRP A O 1
ATOM 1321 N N . GLY A 1 176 ? 9.651 -6.663 -19.441 1.00 84.38 176 GLY A N 1
ATOM 1322 C CA . GLY A 1 176 ? 8.306 -7.186 -19.241 1.00 84.38 176 GLY A CA 1
ATOM 1323 C C . GLY A 1 176 ? 7.556 -6.394 -18.169 1.00 84.38 176 GLY A C 1
ATOM 1324 O O . GLY A 1 176 ? 8.127 -6.029 -17.149 1.00 84.38 176 GLY A O 1
ATOM 1325 N N . GLY A 1 177 ? 6.262 -6.155 -18.397 1.00 90.31 177 GLY A N 1
ATOM 1326 C CA . GLY A 1 177 ? 5.389 -5.497 -17.418 1.00 90.31 177 GLY A CA 1
ATOM 1327 C C . GLY A 1 177 ? 5.244 -3.982 -17.589 1.00 90.31 177 GLY A C 1
ATOM 1328 O O . GLY A 1 177 ? 4.401 -3.406 -16.915 1.00 90.31 177 GLY A O 1
ATOM 1329 N N . GLY A 1 178 ? 5.970 -3.339 -18.514 1.00 93.31 178 GLY A N 1
ATOM 1330 C CA . GLY A 1 178 ? 5.838 -1.893 -18.757 1.00 93.31 178 GLY A CA 1
ATOM 1331 C C . GLY A 1 178 ? 4.419 -1.446 -19.134 1.00 93.31 178 GLY A C 1
ATOM 1332 O O . GLY A 1 178 ? 3.866 -0.559 -18.491 1.00 93.31 178 GLY A O 1
ATOM 1333 N N . SER A 1 179 ? 3.783 -2.109 -20.109 1.00 95.06 179 SER A N 1
ATOM 1334 C CA . SER A 1 179 ? 2.402 -1.786 -20.519 1.00 95.06 179 SER A CA 1
ATOM 1335 C C . SER A 1 179 ? 1.376 -2.020 -19.406 1.00 95.06 179 SER A C 1
ATOM 1337 O O . SER A 1 179 ? 0.442 -1.241 -19.263 1.00 95.06 179 SER A O 1
ATOM 1339 N N . LEU A 1 180 ? 1.558 -3.075 -18.603 1.00 96.62 180 LEU A N 1
ATOM 1340 C CA . LEU A 1 180 ? 0.670 -3.367 -17.475 1.00 96.62 180 LEU A CA 1
ATOM 1341 C C . LEU A 1 180 ? 0.809 -2.306 -16.373 1.00 96.62 180 LEU A C 1
ATOM 1343 O O . LEU A 1 180 ? -0.193 -1.898 -15.800 1.00 96.62 180 LEU A O 1
ATOM 1347 N N . LEU A 1 181 ? 2.025 -1.806 -16.128 1.00 96.50 181 LEU A N 1
ATOM 1348 C CA . LEU A 1 181 ? 2.243 -0.719 -15.175 1.00 96.50 181 LEU A CA 1
ATOM 1349 C C . LEU A 1 181 ? 1.634 0.603 -15.654 1.00 96.50 181 LEU A C 1
ATOM 1351 O O . LEU A 1 181 ? 1.044 1.325 -14.862 1.00 96.50 181 LEU A O 1
ATOM 1355 N N . GLN A 1 182 ? 1.724 0.906 -16.954 1.00 96.75 182 GLN A N 1
ATOM 1356 C CA . GLN A 1 182 ? 1.037 2.068 -17.532 1.00 96.75 182 GLN A CA 1
ATOM 1357 C C . GLN A 1 182 ? -0.488 1.946 -17.408 1.00 96.75 182 GLN A C 1
ATOM 1359 O O . GLN A 1 182 ? -1.155 2.929 -17.107 1.00 96.75 182 GLN A O 1
ATOM 1364 N N . PHE A 1 183 ? -1.042 0.749 -17.608 1.00 97.56 183 PHE A N 1
ATOM 1365 C CA . PHE A 1 183 ? -2.466 0.502 -17.391 1.00 97.56 183 PHE A CA 1
ATOM 1366 C C . PHE A 1 183 ? -2.864 0.699 -15.920 1.00 97.56 183 PHE A C 1
ATOM 1368 O O . PHE A 1 183 ? -3.839 1.391 -15.643 1.00 97.56 183 PHE A O 1
ATOM 1375 N N . LEU A 1 184 ? -2.072 0.178 -14.975 1.00 97.75 184 LEU A N 1
ATOM 1376 C CA . LEU A 1 184 ? -2.265 0.433 -13.544 1.00 97.75 184 LEU A CA 1
ATOM 1377 C C . LEU A 1 184 ? -2.201 1.929 -13.211 1.00 97.75 184 LEU A C 1
ATOM 1379 O O . LEU A 1 184 ? -3.024 2.399 -12.435 1.00 97.75 184 LEU A O 1
ATOM 1383 N N . ALA A 1 185 ? -1.308 2.696 -13.844 1.00 97.62 185 ALA A N 1
ATOM 1384 C CA . ALA A 1 185 ? -1.254 4.148 -13.666 1.00 97.62 185 ALA A CA 1
ATOM 1385 C C . ALA A 1 185 ? -2.580 4.830 -14.039 1.00 97.62 185 ALA A C 1
ATOM 1387 O O . ALA A 1 185 ? -3.028 5.736 -13.340 1.00 97.62 185 ALA A O 1
ATOM 1388 N N . VAL A 1 186 ? -3.226 4.373 -15.118 1.00 98.00 186 VAL A N 1
ATOM 1389 C CA . VAL A 1 186 ? -4.549 4.863 -15.528 1.00 98.00 186 VAL A CA 1
ATOM 1390 C C . VAL A 1 186 ? -5.614 4.473 -14.508 1.00 98.00 186 VAL A C 1
ATOM 1392 O O . VAL A 1 186 ? -6.416 5.324 -14.142 1.00 98.00 186 VAL A O 1
ATOM 1395 N N . LEU A 1 187 ? -5.612 3.228 -14.017 1.00 97.69 187 LEU A N 1
ATOM 1396 C CA . LEU A 1 187 ? -6.573 2.786 -13.000 1.00 97.69 187 LEU A CA 1
ATOM 1397 C C . LEU A 1 187 ? -6.445 3.585 -11.701 1.00 97.69 187 LEU A C 1
ATOM 1399 O O . LEU A 1 187 ? -7.448 4.062 -11.182 1.00 97.69 187 LEU A O 1
ATOM 1403 N N . VAL A 1 188 ? -5.221 3.775 -11.208 1.00 96.56 188 VAL A N 1
ATOM 1404 C CA . VAL A 1 188 ? -4.951 4.547 -9.988 1.00 96.56 188 VAL A CA 1
ATOM 1405 C C . VAL A 1 188 ? -5.312 6.025 -10.184 1.00 96.56 188 VAL A C 1
ATOM 1407 O O . VAL A 1 188 ? -5.921 6.638 -9.309 1.00 96.56 188 VAL A O 1
ATOM 1410 N N . GLY A 1 189 ? -4.997 6.601 -11.349 1.00 96.75 189 GLY A N 1
ATOM 1411 C CA . GLY A 1 189 ? -5.412 7.961 -11.690 1.00 96.75 189 GLY A CA 1
ATOM 1412 C C . GLY A 1 189 ? -6.935 8.108 -11.756 1.00 96.75 189 GLY A C 1
ATOM 1413 O O . GLY A 1 189 ? -7.482 9.075 -11.234 1.00 96.75 189 GLY A O 1
ATOM 1414 N N . ALA A 1 190 ? -7.630 7.131 -12.344 1.00 96.75 190 ALA A N 1
ATOM 1415 C CA . ALA A 1 190 ? -9.087 7.101 -12.393 1.00 96.75 190 ALA A CA 1
ATOM 1416 C C . ALA A 1 190 ? -9.699 6.953 -10.995 1.00 96.75 190 ALA A C 1
ATOM 1418 O O . ALA A 1 190 ? -10.648 7.670 -10.702 1.00 96.75 190 ALA A O 1
ATOM 1419 N N . PHE A 1 191 ? -9.135 6.095 -10.136 1.00 95.38 191 PHE A N 1
ATOM 1420 C CA . PHE A 1 191 ? -9.542 5.933 -8.735 1.00 95.38 191 PHE A CA 1
ATOM 1421 C C . PHE A 1 191 ? -9.462 7.265 -7.984 1.00 95.38 191 PHE A C 1
ATOM 1423 O O . PHE A 1 191 ? -10.432 7.688 -7.356 1.00 95.38 191 PHE A O 1
ATOM 1430 N N . PHE A 1 192 ? -8.331 7.965 -8.117 1.00 95.44 192 PHE A N 1
ATOM 1431 C CA . PHE A 1 192 ? -8.141 9.276 -7.504 1.00 95.44 192 PHE A CA 1
ATOM 1432 C C . PHE A 1 192 ? -9.150 10.303 -8.031 1.00 95.44 192 PHE A C 1
ATOM 1434 O O . PHE A 1 192 ? -9.760 11.030 -7.260 1.00 95.44 192 PHE A O 1
ATOM 1441 N N . VAL A 1 193 ? -9.369 10.377 -9.344 1.00 96.00 193 VAL A N 1
ATOM 1442 C CA . VAL A 1 193 ? -10.324 11.350 -9.893 1.00 96.00 193 VAL A CA 1
ATOM 1443 C C . VAL A 1 193 ? -11.760 11.002 -9.497 1.00 96.00 193 VAL A C 1
ATOM 1445 O O . VAL A 1 193 ? -12.522 11.900 -9.146 1.00 96.00 193 VAL A O 1
ATOM 1448 N N . SER A 1 194 ? -12.147 9.725 -9.528 1.00 95.38 194 SER A N 1
ATOM 1449 C CA . SER A 1 194 ? -13.525 9.313 -9.258 1.00 95.38 194 SER A CA 1
ATOM 1450 C C . SER A 1 194 ? -13.925 9.545 -7.806 1.00 95.38 194 SER A C 1
ATOM 1452 O O . SER A 1 194 ? -15.039 9.994 -7.560 1.00 95.38 194 SER A O 1
ATOM 1454 N N . GLY A 1 195 ? -13.034 9.315 -6.838 1.00 91.56 195 GLY A N 1
ATOM 1455 C CA . GLY A 1 195 ? -13.361 9.551 -5.426 1.00 91.56 195 GLY A CA 1
ATOM 1456 C C . GLY A 1 195 ? -13.404 11.027 -5.012 1.00 91.56 195 GLY A C 1
ATOM 1457 O O . GLY A 1 195 ? -13.794 11.312 -3.885 1.00 91.56 195 GLY A O 1
ATOM 1458 N N . LEU A 1 196 ? -13.119 11.976 -5.917 1.00 92.69 196 LEU A N 1
ATOM 1459 C CA . LEU A 1 196 ? -13.497 13.386 -5.721 1.00 92.69 196 LEU A CA 1
ATOM 1460 C C . LEU A 1 196 ? -15.020 13.602 -5.808 1.00 92.69 196 LEU A C 1
ATOM 1462 O O . LEU A 1 196 ? -15.515 14.649 -5.391 1.00 92.69 196 LEU A O 1
ATOM 1466 N N . PHE A 1 197 ? -15.764 12.632 -6.351 1.00 95.06 197 PHE A N 1
ATOM 1467 C CA . PHE A 1 197 ? -17.198 12.731 -6.606 1.00 95.06 197 PHE A CA 1
ATOM 1468 C C . PHE A 1 197 ? -17.959 11.637 -5.839 1.00 95.06 197 PHE A C 1
ATOM 1470 O O . PHE A 1 197 ? -17.899 10.468 -6.226 1.00 95.06 197 PHE A O 1
ATOM 1477 N N . PRO A 1 198 ? -18.744 11.980 -4.799 1.00 91.25 198 PRO A N 1
ATOM 1478 C CA . PRO A 1 198 ? -19.494 10.996 -4.008 1.00 91.25 198 PRO A CA 1
ATOM 1479 C C . PRO A 1 198 ? -20.450 10.119 -4.831 1.00 91.25 198 PRO A C 1
ATOM 1481 O O . PRO A 1 198 ? -20.717 8.969 -4.490 1.00 91.25 198 PRO A O 1
ATOM 1484 N N . GLN A 1 199 ? -20.956 10.640 -5.951 1.00 95.25 199 GLN A N 1
ATOM 1485 C CA . GLN A 1 199 ? -21.846 9.914 -6.861 1.00 95.25 199 GLN A CA 1
ATOM 1486 C C . GLN A 1 199 ? -21.145 8.732 -7.551 1.00 95.25 199 GLN A C 1
ATOM 1488 O O . GLN A 1 199 ? -21.812 7.846 -8.079 1.00 95.25 199 GLN A O 1
ATOM 1493 N N . LEU A 1 200 ? -19.808 8.710 -7.548 1.00 95.50 200 LEU A N 1
ATOM 1494 C CA . LEU A 1 200 ? -18.983 7.679 -8.169 1.00 95.50 200 LEU A CA 1
ATOM 1495 C C . LEU A 1 200 ? -18.410 6.677 -7.158 1.00 95.50 200 LEU A C 1
ATOM 1497 O O . LEU A 1 200 ? -17.556 5.882 -7.537 1.00 95.50 200 LEU A O 1
ATOM 1501 N N . ASN A 1 201 ? -18.878 6.650 -5.904 1.00 90.00 201 ASN A N 1
ATOM 1502 C CA . ASN A 1 201 ? -18.339 5.760 -4.862 1.00 90.00 201 ASN A CA 1
ATOM 1503 C C . ASN A 1 201 ? -18.234 4.288 -5.298 1.00 90.00 201 ASN A C 1
ATOM 1505 O O . ASN A 1 201 ? -17.206 3.656 -5.069 1.00 90.00 201 ASN A O 1
ATOM 1509 N N . GLY A 1 202 ? -19.250 3.755 -5.988 1.00 90.31 202 GLY A N 1
ATOM 1510 C CA . GLY A 1 202 ? -19.207 2.382 -6.506 1.00 90.31 202 GLY A CA 1
ATOM 1511 C C . GLY A 1 202 ? -18.120 2.162 -7.567 1.00 90.31 202 GLY A C 1
ATOM 1512 O O . GLY A 1 202 ? -17.474 1.117 -7.585 1.00 90.31 202 GLY A O 1
ATOM 1513 N N . VAL A 1 203 ? -17.870 3.162 -8.420 1.00 95.00 203 VAL A N 1
ATOM 1514 C CA . VAL A 1 203 ? -16.783 3.127 -9.412 1.00 95.00 203 VAL A CA 1
ATOM 1515 C C . VAL A 1 203 ? -15.429 3.204 -8.713 1.00 95.00 203 VAL A C 1
ATOM 1517 O O . VAL A 1 203 ? -14.548 2.410 -9.025 1.00 95.00 203 VAL A O 1
ATOM 1520 N N . THR A 1 204 ? -15.276 4.105 -7.741 1.00 92.75 204 THR A N 1
ATOM 1521 C CA . THR A 1 204 ? -14.050 4.254 -6.945 1.00 92.75 204 THR A CA 1
ATOM 1522 C C . THR A 1 204 ? -13.682 2.944 -6.247 1.00 92.75 204 THR A C 1
ATOM 1524 O O . THR A 1 204 ? -12.563 2.471 -6.419 1.00 92.75 204 THR A O 1
ATOM 1527 N N . ALA A 1 205 ? -14.635 2.299 -5.566 1.00 89.94 205 ALA A N 1
ATOM 1528 C CA . ALA A 1 205 ? -14.418 1.002 -4.921 1.00 89.94 205 ALA A CA 1
ATOM 1529 C C . ALA A 1 205 ? -14.057 -0.104 -5.932 1.00 89.94 205 ALA A C 1
ATOM 1531 O O . ALA A 1 205 ? -13.166 -0.919 -5.692 1.00 89.94 205 ALA A O 1
ATOM 1532 N N . GLY A 1 206 ? -14.709 -0.121 -7.100 1.00 93.69 206 GLY A N 1
ATOM 1533 C CA . GLY A 1 206 ? -14.383 -1.064 -8.173 1.00 93.69 206 GLY A CA 1
ATOM 1534 C C . GLY A 1 206 ? -12.968 -0.873 -8.732 1.00 93.69 206 GLY A C 1
ATOM 1535 O O . GLY A 1 206 ? -12.267 -1.854 -8.987 1.00 93.69 206 GLY A O 1
ATOM 1536 N N . LEU A 1 207 ? -12.529 0.378 -8.898 1.00 95.62 207 LEU A N 1
ATOM 1537 C CA . LEU A 1 207 ? -11.179 0.716 -9.355 1.00 95.62 207 LEU A CA 1
ATOM 1538 C C . LEU A 1 207 ? -10.122 0.347 -8.314 1.00 95.62 207 LEU A C 1
ATOM 1540 O O . LEU A 1 207 ? -9.102 -0.236 -8.677 1.00 95.62 207 LEU A O 1
ATOM 1544 N N . GLU A 1 208 ? -10.381 0.625 -7.038 1.00 92.38 208 GLU A N 1
ATOM 1545 C CA . GLU A 1 208 ? -9.520 0.217 -5.927 1.00 92.38 208 GLU A CA 1
ATOM 1546 C C . GLU A 1 208 ? -9.323 -1.302 -5.918 1.00 92.38 208 GLU A C 1
ATOM 1548 O O . GLU A 1 208 ? -8.191 -1.783 -5.990 1.00 92.38 208 GLU A O 1
ATOM 1553 N N . MET A 1 209 ? -10.415 -2.073 -5.961 1.00 92.44 209 MET A N 1
ATOM 1554 C CA . MET A 1 209 ? -10.339 -3.534 -6.019 1.00 92.44 209 MET A CA 1
ATOM 1555 C C . MET A 1 209 ? -9.596 -4.037 -7.257 1.00 92.44 209 MET A C 1
ATOM 1557 O O . MET A 1 209 ? -8.808 -4.981 -7.165 1.00 92.44 209 MET A O 1
ATOM 1561 N N . ALA A 1 210 ? -9.797 -3.404 -8.416 1.00 96.12 210 ALA A N 1
ATOM 1562 C CA . ALA A 1 210 ? -9.047 -3.743 -9.618 1.00 96.12 210 ALA A CA 1
ATOM 1563 C C . ALA A 1 210 ? -7.539 -3.514 -9.422 1.00 96.12 210 ALA A C 1
ATOM 1565 O O . ALA A 1 210 ? -6.740 -4.376 -9.791 1.00 96.12 210 ALA A O 1
ATOM 1566 N N . VAL A 1 211 ? -7.133 -2.402 -8.802 1.00 95.75 211 VAL A N 1
ATOM 1567 C CA . VAL A 1 211 ? -5.723 -2.124 -8.484 1.00 95.75 211 VAL A CA 1
ATOM 1568 C C . VAL A 1 211 ? -5.167 -3.166 -7.512 1.00 95.75 211 VAL A C 1
ATOM 1570 O O . VAL A 1 211 ? -4.123 -3.748 -7.806 1.00 95.75 211 VAL A O 1
ATOM 1573 N N . VAL A 1 212 ? -5.876 -3.464 -6.418 1.00 94.12 212 VAL A N 1
ATOM 1574 C CA . VAL A 1 212 ? -5.473 -4.466 -5.410 1.00 94.12 212 VAL A CA 1
ATOM 1575 C C . VAL A 1 212 ? -5.273 -5.850 -6.033 1.00 94.12 212 VAL A C 1
ATOM 1577 O O . VAL A 1 212 ? -4.356 -6.574 -5.653 1.00 94.12 212 VAL A O 1
ATOM 1580 N N . VAL A 1 213 ? -6.083 -6.223 -7.027 1.00 95.69 213 VAL A N 1
ATOM 1581 C CA . VAL A 1 213 ? -5.963 -7.520 -7.711 1.00 95.69 213 VAL A CA 1
ATOM 1582 C C . VAL A 1 213 ? -4.843 -7.530 -8.751 1.00 95.69 213 VAL A C 1
ATOM 1584 O O . VAL A 1 213 ? -4.117 -8.521 -8.862 1.00 95.69 213 VAL A O 1
ATOM 1587 N N . ILE A 1 214 ? -4.698 -6.457 -9.530 1.00 97.69 214 ILE A N 1
ATOM 1588 C CA . ILE A 1 214 ? -3.819 -6.422 -10.708 1.00 97.69 214 ILE A CA 1
ATOM 1589 C C . ILE A 1 214 ? -2.376 -6.052 -10.336 1.00 97.69 214 ILE A C 1
ATOM 1591 O O . ILE A 1 214 ? -1.435 -6.555 -10.959 1.00 97.69 214 ILE A O 1
ATOM 1595 N N . LEU A 1 215 ? -2.169 -5.209 -9.320 1.00 97.50 215 LEU A N 1
ATOM 1596 C CA . LEU A 1 215 ? -0.835 -4.786 -8.886 1.00 97.50 215 LEU A CA 1
ATOM 1597 C C . LEU A 1 215 ? 0.060 -5.971 -8.469 1.00 97.50 215 LEU A C 1
ATOM 1599 O O . LEU A 1 215 ? 1.179 -6.056 -8.988 1.00 97.50 215 LEU A O 1
ATOM 1603 N N . PRO A 1 216 ? -0.398 -6.939 -7.649 1.00 98.12 216 PRO A N 1
ATOM 1604 C CA . PRO A 1 216 ? 0.384 -8.134 -7.327 1.00 98.12 216 PRO A CA 1
ATOM 1605 C C . PRO A 1 216 ? 0.794 -8.940 -8.563 1.00 98.12 216 PRO A C 1
ATOM 1607 O O . PRO A 1 216 ? 1.922 -9.426 -8.642 1.00 98.12 216 PRO A O 1
ATOM 1610 N N . LEU A 1 217 ? -0.077 -9.041 -9.573 1.00 97.50 217 LEU A N 1
ATOM 1611 C CA . LEU A 1 217 ? 0.242 -9.741 -10.823 1.00 97.50 217 LEU A CA 1
ATOM 1612 C C . LEU A 1 217 ? 1.376 -9.043 -11.578 1.00 97.50 217 LEU A C 1
ATOM 1614 O O . LEU A 1 217 ? 2.275 -9.702 -12.113 1.00 97.50 217 LEU A O 1
ATOM 1618 N N . TRP A 1 218 ? 1.364 -7.707 -11.597 1.00 97.75 218 TRP A N 1
ATOM 1619 C CA . TRP A 1 218 ? 2.479 -6.936 -12.132 1.00 97.75 218 TRP A CA 1
ATOM 1620 C C . TRP A 1 218 ? 3.765 -7.183 -11.337 1.00 97.75 218 TRP A C 1
ATOM 1622 O O . TRP A 1 218 ? 4.794 -7.469 -11.948 1.00 97.75 218 TRP A O 1
ATOM 1632 N N . MET A 1 219 ? 3.708 -7.141 -10.003 1.00 98.25 219 MET A N 1
ATOM 1633 C CA . MET A 1 219 ? 4.868 -7.353 -9.129 1.00 98.25 219 MET A CA 1
ATOM 1634 C C . MET A 1 219 ? 5.483 -8.746 -9.308 1.00 98.25 219 MET A C 1
ATOM 1636 O O . MET A 1 219 ? 6.702 -8.865 -9.424 1.00 98.25 219 MET A O 1
ATOM 1640 N N . ILE A 1 220 ? 4.665 -9.797 -9.424 1.00 98.00 220 ILE A N 1
ATOM 1641 C CA . ILE A 1 220 ? 5.134 -11.162 -9.708 1.00 98.00 220 ILE A CA 1
ATOM 1642 C C . ILE A 1 220 ? 5.820 -11.213 -11.075 1.00 98.00 220 ILE A C 1
ATOM 1644 O O . ILE A 1 220 ? 6.944 -11.705 -11.194 1.00 98.00 220 ILE A O 1
ATOM 1648 N N . ARG A 1 221 ? 5.174 -10.674 -12.120 1.00 96.62 221 ARG A N 1
ATOM 1649 C CA . ARG A 1 221 ? 5.740 -10.652 -13.478 1.00 96.62 221 ARG A CA 1
ATOM 1650 C C . ARG A 1 221 ? 7.063 -9.889 -13.520 1.00 96.62 221 ARG A C 1
ATOM 1652 O O . ARG A 1 221 ? 8.011 -10.344 -14.164 1.00 96.62 221 ARG A O 1
ATOM 1659 N N . PHE A 1 222 ? 7.116 -8.739 -12.857 1.00 96.12 222 PHE A N 1
ATOM 1660 C CA . PHE A 1 222 ? 8.318 -7.936 -12.708 1.00 96.12 222 PHE A CA 1
ATOM 1661 C C . PHE A 1 222 ? 9.412 -8.724 -11.985 1.00 96.12 222 PHE A C 1
ATOM 1663 O O . PHE A 1 222 ? 10.520 -8.836 -12.505 1.00 96.12 222 PHE A O 1
ATOM 1670 N N . GLY A 1 223 ? 9.090 -9.326 -10.838 1.00 96.31 223 GLY A N 1
ATOM 1671 C CA . GLY A 1 223 ? 10.047 -10.050 -10.013 1.00 96.31 223 GLY A CA 1
ATOM 1672 C C . GLY A 1 223 ? 10.666 -11.243 -10.733 1.00 96.31 223 GLY A C 1
ATOM 1673 O O . GLY A 1 223 ? 11.888 -11.367 -10.786 1.00 96.31 223 GLY A O 1
ATOM 1674 N N . VAL A 1 224 ? 9.848 -12.052 -11.414 1.00 96.19 224 VAL A N 1
ATOM 1675 C CA . VAL A 1 224 ? 10.331 -13.135 -12.288 1.00 96.19 224 VAL A CA 1
ATOM 1676 C C . VAL A 1 224 ? 11.220 -12.584 -13.408 1.00 96.19 224 VAL A C 1
ATOM 1678 O O . VAL A 1 224 ? 12.262 -13.160 -13.724 1.00 96.19 224 VAL A O 1
ATOM 1681 N N . GLY A 1 225 ? 10.840 -11.454 -14.008 1.00 94.31 225 GLY A N 1
ATOM 1682 C CA . GLY A 1 225 ? 11.628 -10.791 -15.045 1.00 94.31 225 GLY A CA 1
ATOM 1683 C C . GLY A 1 225 ? 12.978 -10.256 -14.555 1.00 94.31 225 GLY A C 1
ATOM 1684 O O . GLY A 1 225 ? 13.940 -10.272 -15.327 1.00 94.31 225 GLY A O 1
ATOM 1685 N N . ALA A 1 226 ? 13.058 -9.791 -13.308 1.00 93.06 226 ALA A N 1
ATOM 1686 C CA . ALA A 1 226 ? 14.292 -9.338 -12.671 1.00 93.06 226 ALA A CA 1
ATOM 1687 C C . ALA A 1 226 ? 15.214 -10.520 -12.332 1.00 93.06 226 ALA A C 1
ATOM 1689 O O . ALA A 1 226 ? 16.405 -10.467 -12.636 1.00 93.06 226 ALA A O 1
ATOM 1690 N N . LEU A 1 227 ? 14.654 -11.611 -11.796 1.00 94.31 227 LEU A N 1
ATOM 1691 C CA . LEU A 1 227 ? 15.394 -12.834 -11.470 1.00 94.31 227 LEU A CA 1
ATOM 1692 C C . LEU A 1 227 ? 16.027 -13.469 -12.714 1.00 94.31 227 LEU A C 1
ATOM 1694 O O . LEU A 1 227 ? 17.233 -13.693 -12.730 1.00 94.31 227 LEU A O 1
ATOM 1698 N N . ARG A 1 228 ? 15.255 -13.643 -13.796 1.00 91.50 228 ARG A N 1
ATOM 1699 C CA . ARG A 1 228 ? 15.775 -14.192 -15.064 1.00 91.50 228 ARG A CA 1
ATOM 1700 C C . ARG A 1 228 ? 16.946 -13.378 -15.616 1.00 91.50 228 ARG A C 1
ATOM 1702 O O . ARG A 1 228 ? 17.961 -13.939 -16.000 1.00 91.50 228 ARG A O 1
ATOM 1709 N N . ARG A 1 229 ? 16.845 -12.045 -15.579 1.00 86.75 229 ARG A N 1
ATOM 1710 C CA . ARG A 1 229 ? 17.925 -11.149 -16.033 1.00 86.75 229 ARG A CA 1
ATOM 1711 C C . ARG A 1 229 ? 19.181 -11.243 -15.172 1.00 86.75 229 ARG A C 1
ATOM 1713 O O . ARG A 1 229 ? 20.277 -11.022 -15.685 1.00 86.75 229 ARG A O 1
ATOM 1720 N N . ALA A 1 230 ? 19.034 -11.498 -13.873 1.00 86.56 230 ALA A N 1
ATOM 1721 C CA . ALA A 1 230 ? 20.178 -11.732 -13.003 1.00 86.56 230 ALA A CA 1
ATOM 1722 C C . ALA A 1 230 ? 20.882 -13.040 -13.393 1.00 86.56 230 ALA A C 1
ATOM 1724 O O . ALA A 1 230 ? 22.102 -13.066 -13.524 1.00 86.56 230 ALA A O 1
ATOM 1725 N N . ASP A 1 231 ? 20.121 -14.098 -13.655 1.00 84.12 231 ASP A N 1
ATOM 1726 C CA . ASP A 1 231 ? 20.691 -15.392 -14.028 1.00 84.12 231 ASP A CA 1
ATOM 1727 C C . ASP A 1 231 ? 21.366 -15.350 -15.410 1.00 84.12 231 ASP A C 1
ATOM 1729 O O . ASP A 1 231 ? 22.506 -15.796 -15.536 1.00 84.12 231 ASP A O 1
ATOM 1733 N N . ASP A 1 232 ? 20.748 -14.708 -16.408 1.00 80.25 232 ASP A N 1
ATOM 1734 C CA . ASP A 1 232 ? 21.331 -14.543 -17.750 1.00 80.25 232 ASP A CA 1
ATOM 1735 C C . ASP A 1 232 ? 22.692 -13.825 -17.701 1.00 80.25 232 ASP A C 1
ATOM 1737 O O . ASP A 1 232 ? 23.658 -14.239 -18.344 1.00 80.25 232 ASP A O 1
ATOM 1741 N N . ARG A 1 233 ? 22.801 -12.757 -16.899 1.00 74.62 233 ARG A N 1
ATOM 1742 C CA . ARG A 1 233 ? 24.062 -12.017 -16.722 1.00 74.62 233 ARG A CA 1
ATOM 1743 C C . ARG A 1 233 ? 25.122 -12.846 -16.002 1.00 74.62 233 ARG A C 1
ATOM 1745 O O . ARG A 1 233 ? 26.283 -12.803 -16.393 1.00 74.62 233 ARG A O 1
ATOM 1752 N N . ALA A 1 234 ? 24.730 -13.619 -14.990 1.00 72.19 234 ALA A N 1
ATOM 1753 C CA . ALA A 1 234 ? 25.651 -14.502 -14.281 1.00 72.19 234 ALA A CA 1
ATOM 1754 C C . ALA A 1 234 ? 26.225 -15.595 -15.202 1.00 72.19 234 ALA A C 1
ATOM 1756 O O . ALA A 1 234 ? 27.410 -15.914 -15.102 1.00 72.19 234 ALA A O 1
ATOM 1757 N N . ILE A 1 235 ? 25.413 -16.129 -16.123 1.00 65.50 235 ILE A N 1
ATOM 1758 C CA . ILE A 1 235 ? 25.852 -17.100 -17.136 1.00 65.50 235 ILE A CA 1
ATOM 1759 C C . ILE A 1 235 ? 26.882 -16.467 -18.080 1.00 65.50 235 ILE A C 1
ATOM 1761 O O . ILE A 1 235 ? 27.960 -17.030 -18.270 1.00 65.50 235 ILE A O 1
ATOM 1765 N N . VAL A 1 236 ? 26.586 -15.287 -18.634 1.00 67.69 236 VAL A N 1
ATOM 1766 C CA . VAL A 1 236 ? 27.494 -14.577 -19.555 1.00 67.69 236 VAL A CA 1
ATOM 1767 C C . VAL A 1 236 ? 28.830 -14.245 -18.882 1.00 67.69 236 VAL A C 1
ATOM 1769 O O . VAL A 1 236 ? 29.888 -14.514 -19.454 1.00 67.69 236 VAL A O 1
ATOM 1772 N N . ASP A 1 237 ? 28.802 -13.733 -17.650 1.00 71.06 237 ASP A N 1
ATOM 1773 C CA . ASP A 1 237 ? 30.018 -13.424 -16.888 1.00 71.06 237 ASP A CA 1
ATOM 1774 C C . ASP A 1 237 ? 30.824 -14.692 -16.554 1.00 71.06 237 ASP A C 1
ATOM 1776 O O . ASP A 1 237 ? 32.057 -14.667 -16.558 1.00 71.06 237 ASP A O 1
ATOM 1780 N N . GLY A 1 238 ? 30.144 -15.811 -16.286 1.00 65.44 238 GLY A N 1
ATOM 1781 C CA . GLY A 1 238 ? 30.764 -17.117 -16.065 1.00 65.44 238 GLY A CA 1
ATOM 1782 C C . GLY A 1 238 ? 31.511 -17.629 -17.299 1.00 65.44 238 GLY A C 1
ATOM 1783 O O . GLY A 1 238 ? 32.679 -18.002 -17.185 1.00 65.44 238 GLY A O 1
ATOM 1784 N N . PHE A 1 239 ? 30.881 -17.564 -18.478 1.00 58.09 239 PHE A N 1
ATOM 1785 C CA . PHE A 1 239 ? 31.504 -17.930 -19.758 1.00 58.09 239 PHE A CA 1
ATOM 1786 C C . PHE A 1 239 ? 32.696 -17.034 -20.117 1.00 58.09 239 PHE A C 1
ATOM 1788 O O . PHE A 1 239 ? 33.727 -17.525 -20.582 1.00 58.09 239 PHE A O 1
ATOM 1795 N N . ALA A 1 240 ? 32.588 -15.724 -19.871 1.00 66.06 240 ALA A N 1
ATOM 1796 C CA . ALA A 1 240 ? 33.687 -14.789 -20.102 1.00 66.06 240 ALA A CA 1
ATOM 1797 C C . ALA A 1 240 ? 34.899 -15.089 -19.201 1.00 66.06 240 ALA A C 1
ATOM 1799 O O . ALA A 1 240 ? 36.044 -14.989 -19.642 1.00 66.06 240 ALA A O 1
ATOM 1800 N N . ARG A 1 241 ? 34.664 -15.500 -17.946 1.00 67.31 241 ARG A N 1
ATOM 1801 C CA . ARG A 1 241 ? 35.729 -15.848 -16.988 1.00 67.31 241 ARG A CA 1
ATOM 1802 C C . ARG A 1 241 ? 36.348 -17.222 -17.228 1.00 67.31 241 ARG A C 1
ATOM 1804 O O . ARG A 1 241 ? 37.521 -17.396 -16.916 1.00 67.31 241 ARG A O 1
ATOM 1811 N N . SER A 1 242 ? 35.606 -18.181 -17.783 1.00 71.88 242 SER A N 1
ATOM 1812 C CA . SER A 1 242 ? 36.137 -19.512 -18.108 1.00 71.88 242 SER A CA 1
ATOM 1813 C C . SER A 1 242 ? 36.967 -19.545 -19.398 1.00 71.88 242 SER A C 1
ATOM 1815 O O . SER A 1 242 ? 37.406 -20.617 -19.805 1.00 71.88 242 SER A O 1
ATOM 1817 N N . GLY A 1 243 ? 37.186 -18.396 -20.051 1.00 53.25 243 GLY A N 1
ATOM 1818 C CA . GLY A 1 243 ? 38.043 -18.289 -21.233 1.00 53.25 243 GLY A CA 1
ATOM 1819 C C . GLY A 1 243 ? 37.515 -19.055 -22.446 1.00 53.25 243 GLY A C 1
ATOM 1820 O O . GLY A 1 243 ? 38.322 -19.558 -23.225 1.00 53.25 243 GLY A O 1
ATOM 1821 N N . GLY A 1 244 ? 36.188 -19.168 -22.592 1.00 48.75 244 GLY A N 1
ATOM 1822 C CA . GLY A 1 244 ? 35.553 -19.937 -23.662 1.00 48.75 244 GLY A CA 1
ATOM 1823 C C . GLY A 1 244 ? 36.064 -19.530 -25.045 1.00 48.75 244 GLY A C 1
ATOM 1824 O O . GLY A 1 244 ? 35.663 -18.500 -25.584 1.00 48.75 244 GLY A O 1
ATOM 1825 N N . ARG A 1 245 ? 36.955 -20.344 -25.618 1.00 48.47 245 ARG A N 1
ATOM 1826 C CA . ARG A 1 245 ? 37.147 -20.412 -27.066 1.00 48.47 245 ARG A CA 1
ATOM 1827 C C . ARG A 1 245 ? 36.073 -21.354 -27.628 1.00 48.47 245 ARG A C 1
ATOM 1829 O O . ARG A 1 245 ? 35.771 -22.336 -26.948 1.00 48.47 245 ARG A O 1
ATOM 1836 N N . PRO A 1 246 ? 35.480 -21.020 -28.788 1.00 57.03 246 PRO A N 1
ATOM 1837 C CA . PRO A 1 246 ? 34.481 -21.858 -29.448 1.00 57.03 246 PRO A CA 1
ATOM 1838 C C . PRO A 1 246 ? 35.018 -23.253 -29.780 1.00 57.03 246 PRO A C 1
ATOM 1840 O O . PRO A 1 246 ? 36.251 -23.381 -29.977 1.00 57.03 246 PRO A O 1
#

Secondary structure (DSSP, 8-state):
-----HHHHHHHHHHHHHHHHHHHHHHHHHHHHHHTT-GGGGG-HHHHHTS-HHHHHHHHHHHHHHIIIIIITHHHHHHHHHHHTTTS-HHHHHHHHHHHHHHHHHHHHHHHHHHHHHHHHHHHHHHS-HHHHHHHHHHHHHHHHIIIIIIHHHHHHHHHHHHHHHHHHHHHTT-TTHHHHHHHHHHHHHHHHHTTSGGGHHHHHHHHHHHHHHHHHHHHHHHHHHHHHHHHHHHHHHHHHTT---

Radius of gyration: 21.05 Å; chains: 1; bounding box: 60×37×60 Å

Foldseek 3Di:
DPPPDLLVLLLLLLVLLLLLLVLLVLLVVLCCLQQPVPNCLQLQLLSNLPTDPSSLVSNLSSLVSQLSNVAPSCVSVLVSLLVVPVVDDPVLNVLLVVLNVLLSVLSNVLSVLLNVLNPVLSCQLVPHDPVSVVVSRVVSNVSSCCNVVNSNLVNLQSQLVNLCSSLVVCVVVVHPLSVVSNVLSVLSVCLSVQVVDPVSVVVNVVSVVVSSVSSSVSSNSNSVSSNVVSVVVVVVVVCVVVVDDD

pLDDT: mean 91.54, std 11.45, range [39.0, 98.69]

Sequence (246 aa):
MSSKTPLDSARFAGWSAIVGALLIYVTAGLSTMATGLDTELVFRGDDMLALPAGSLAAFRWAMVTDVFGFYLSFLPVGAWLWHAFDRESAAQRVTGLAALAMFVTLGVCGAALQMAALGPLSDMYVRGTPEARTAAAVSWTTIAHVAQRGLWWFEGPVMAFWMATTGSRLKQAAWGGGSLLQFLAVLVGAFFVSGLFPQLNGVTAGLEMAVVVILPLWMIRFGVGALRRADDRAIVDGFARSGGRP